Protein AF-0000000069703235 (afdb_homodimer)

Sequence (224 aa):
MISLPSGSHIWLVAGVTDMRKSFNGLGELVQHALDENPFSGHLFIFRGRKGDTVKILWADADGLCLFTKRLEEGQFIWPAVRMAKSPSPAHNSPCSSISWTGVSQKQLALTHMISLPSGSHIWLVAGVTDMRKSFNGLGELVQHALDENPFSGHLFIFRGRKGDTVKILWADADGLCLFTKRLEEGQFIWPAVRMAKSPSPAHNSPCSSISWTGVSQKQLALTH

Solvent-accessible surface area (backbone atoms only — not comparable to full-atom values): 12674 Å² total; per-residue (Å²): 61,82,68,64,63,72,52,33,42,50,34,40,51,52,71,66,40,72,75,86,50,48,72,68,54,47,37,48,45,33,36,71,75,64,69,40,61,56,74,68,32,32,36,39,36,38,33,26,77,82,28,30,35,38,37,38,40,29,24,58,99,58,26,42,35,38,40,36,42,35,45,74,67,72,39,62,71,66,73,88,65,47,61,47,69,52,68,60,76,37,68,78,76,68,60,60,64,71,72,78,60,32,65,77,70,75,75,74,74,73,76,122,54,82,68,70,63,76,53,35,41,48,35,38,51,52,71,68,41,74,77,84,49,46,72,69,54,48,37,48,44,34,36,70,74,65,69,40,60,54,72,68,32,33,36,39,34,38,34,26,76,84,26,30,34,38,38,39,40,29,25,56,98,58,27,43,36,38,39,35,41,36,44,73,66,69,39,61,73,65,72,89,65,48,60,47,68,52,76,57,78,41,69,80,77,67,63,59,65,72,71,76,60,32,65,75,71,73,74,74,74,74,78,123

InterPro domains:
  IPR008878 Transposase IS66, Orf2 [NF033819] (10-82)
  IPR008878 Transposase IS66, Orf2 [PF05717] (9-80)
  IPR008878 Transposase IS66, Orf2 [PTHR36455] (1-82)

Nearest PDB structures (foldseek):
  4xz1-assembly1_A  TM=5.904E-01  e=5.783E-01  Homo sapiens
  6okh-assembly1_B  TM=5.217E-01  e=5.783E-01  Leptospira borgpetersenii serovar Hardjo-bovis str. JB197
  4k45-assembly1_A  TM=5.348E-01  e=6.173E-01  Rattus norvegicus
  4fl3-assembly1_A  TM=4.944E-01  e=8.014E-01  Homo sapiens
  6z1p-assembly1_AJ  TM=1.758E-01  e=7.865E+00  Tetrahymena thermophila SB210

Secondary structure (DSSP, 8-state):
---PPTTPPEEEPPS---TT--HHHHHHHHHHHS---TTSS-EEEEE-TTSSEEEEEEE-SSEEEEEEEEESSS-----SSS-EEE-----SS-------------------/---PPTTPPEEEPPS---TT--HHHHHHHHHHHS---TTSS-EEEEE-TTSSEEEEEEE-SSEEEEEEEEESSS-----SSS--EE-----SS-------------------

Organism: Klebsiella variicola (NCBI:txid244366)

Radius of gyration: 19.0 Å; Cα contacts (8 Å, |Δi|>4): 431; chains: 2; bounding box: 69×54×37 Å

Structure (mmCIF, N/CA/C/O backbone):
data_AF-0000000069703235-model_v1
#
loop_
_entity.id
_entity.type
_entity.pdbx_description
1 polymer 'IS66 family insertion sequence element accessory protein TnpB'
#
loop_
_atom_site.group_PDB
_atom_site.id
_atom_site.type_symbol
_atom_site.label_atom_id
_atom_site.label_alt_id
_atom_site.label_comp_id
_atom_site.label_asym_id
_atom_site.label_entity_id
_atom_site.label_seq_id
_atom_site.pdbx_PDB_ins_code
_atom_site.Cartn_x
_atom_site.Cartn_y
_atom_site.Cartn_z
_atom_site.occupancy
_atom_site.B_iso_or_equiv
_atom_site.auth_seq_id
_atom_site.auth_comp_id
_atom_site.auth_asym_id
_atom_site.auth_atom_id
_atom_site.pdbx_PDB_model_num
ATOM 1 N N . MET A 1 1 ? 3.521 10.398 -9.008 1 33.97 1 MET A N 1
ATOM 2 C CA . MET A 1 1 ? 2.982 9.305 -9.812 1 33.97 1 MET A CA 1
ATOM 3 C C . MET A 1 1 ? 3.572 7.969 -9.367 1 33.97 1 MET A C 1
ATOM 5 O O . MET A 1 1 ? 4.785 7.848 -9.188 1 33.97 1 MET A O 1
ATOM 9 N N . ILE A 1 2 ? 2.746 7.238 -8.578 1 47.59 2 ILE A N 1
ATOM 10 C CA . ILE A 1 2 ? 3.252 5.902 -8.281 1 47.59 2 ILE A CA 1
ATOM 11 C C . ILE A 1 2 ? 3.529 5.16 -9.594 1 47.59 2 ILE A C 1
ATOM 13 O O . ILE A 1 2 ? 2.625 4.969 -10.406 1 47.59 2 ILE A O 1
ATOM 17 N N . SER A 1 3 ? 4.703 5.336 -10.086 1 47.16 3 SER A N 1
ATOM 18 C CA . SER A 1 3 ? 5.062 4.676 -11.336 1 47.16 3 SER A CA 1
ATOM 19 C C . SER A 1 3 ? 5.598 3.27 -11.086 1 47.16 3 SER A C 1
ATOM 21 O O . SER A 1 3 ? 6.492 3.076 -10.258 1 47.16 3 SER A O 1
ATOM 23 N N . LEU A 1 4 ? 4.797 2.318 -11.617 1 57.66 4 LEU A N 1
ATOM 24 C CA . LEU A 1 4 ? 5.352 0.969 -11.625 1 57.66 4 LEU A CA 1
ATOM 25 C C . LEU A 1 4 ? 6.555 0.884 -12.562 1 57.66 4 LEU A C 1
ATOM 27 O O . LEU A 1 4 ? 6.598 1.563 -13.586 1 57.66 4 LEU A O 1
ATOM 31 N N . PRO A 1 5 ? 7.691 0.349 -12.008 1 53.41 5 PRO A N 1
ATOM 32 C CA . PRO A 1 5 ? 8.906 0.295 -12.828 1 53.41 5 PRO A CA 1
ATOM 33 C C . PRO A 1 5 ? 8.648 -0.253 -14.234 1 53.41 5 PRO A C 1
ATOM 35 O O . PRO A 1 5 ? 7.855 -1.185 -14.398 1 53.41 5 PRO A O 1
ATOM 38 N N . SER A 1 6 ? 9.062 0.647 -15.211 1 53.47 6 SER A N 1
ATOM 39 C CA . SER A 1 6 ? 9.016 0.181 -16.594 1 53.47 6 SER A CA 1
ATOM 40 C C . SER A 1 6 ? 9.945 -1.006 -16.812 1 53.47 6 SER A C 1
ATOM 42 O O . SER A 1 6 ? 11.062 -1.031 -16.281 1 53.47 6 SER A O 1
ATOM 44 N N . GLY A 1 7 ? 9.414 -2.031 -17.516 1 57.41 7 GLY A N 1
ATOM 45 C CA . GLY A 1 7 ? 10.234 -3.168 -17.906 1 57.41 7 GLY A CA 1
ATOM 46 C C . GLY A 1 7 ? 10.344 -4.219 -16.812 1 57.41 7 GLY A C 1
ATOM 47 O O . GLY A 1 7 ? 11.25 -5.059 -16.844 1 57.41 7 GLY A O 1
ATOM 48 N N . SER A 1 8 ? 9.641 -4.059 -15.805 1 66.38 8 SER A N 1
ATOM 49 C CA . SER A 1 8 ? 9.711 -5.004 -14.695 1 66.38 8 SER A CA 1
ATOM 50 C C . SER A 1 8 ? 8.805 -6.207 -14.938 1 66.38 8 SER A C 1
ATOM 52 O O . SER A 1 8 ? 7.789 -6.102 -15.625 1 66.38 8 SER A O 1
ATOM 54 N N . HIS A 1 9 ? 9.359 -7.34 -14.508 1 76.94 9 HIS A N 1
ATOM 55 C CA . HIS A 1 9 ? 8.531 -8.539 -14.523 1 76.94 9 HIS A CA 1
ATOM 56 C C . HIS A 1 9 ? 7.496 -8.508 -13.398 1 76.94 9 HIS A C 1
ATOM 58 O O . HIS A 1 9 ? 7.73 -7.902 -12.352 1 76.94 9 HIS A O 1
ATOM 64 N N . ILE A 1 10 ? 6.355 -9.023 -13.812 1 79.69 10 ILE A N 1
ATOM 65 C CA . ILE A 1 10 ? 5.289 -9.156 -12.828 1 79.69 10 ILE A CA 1
ATOM 66 C C . ILE A 1 10 ? 5.172 -10.617 -12.391 1 79.69 10 ILE A C 1
ATOM 68 O O . ILE A 1 10 ? 5 -11.508 -13.227 1 79.69 10 ILE A O 1
ATOM 72 N N . TRP A 1 11 ? 5.387 -10.812 -11.07 1 81.31 11 TRP A N 1
ATOM 73 C CA . TRP A 1 11 ? 5.238 -12.141 -10.484 1 81.31 11 TRP A CA 1
ATOM 74 C C . TRP A 1 11 ? 3.947 -12.234 -9.672 1 81.31 11 TRP A C 1
ATOM 76 O O . TRP A 1 11 ? 3.652 -11.359 -8.859 1 81.31 11 TRP A O 1
ATOM 86 N N . LEU A 1 12 ? 3.172 -13.25 -10.07 1 81.69 12 LEU A N 1
ATOM 87 C CA . LEU A 1 12 ? 2.021 -13.586 -9.234 1 81.69 12 LEU A CA 1
ATOM 88 C C . LEU A 1 12 ? 2.365 -14.711 -8.258 1 81.69 12 LEU A C 1
ATOM 90 O O . LEU A 1 12 ? 2.809 -15.781 -8.672 1 81.69 12 LEU A O 1
ATOM 94 N N . VAL A 1 13 ? 2.299 -14.383 -7 1 82.25 13 VAL A N 1
ATOM 95 C CA . VAL A 1 13 ? 2.605 -15.398 -5.996 1 82.25 13 VAL A CA 1
ATOM 96 C C . VAL A 1 13 ? 1.438 -16.375 -5.879 1 82.25 13 VAL A C 1
ATOM 98 O O . VAL A 1 13 ? 0.313 -15.977 -5.57 1 82.25 13 VAL A O 1
ATOM 101 N N . ALA A 1 14 ? 1.763 -17.578 -6.176 1 76.56 14 ALA A N 1
ATOM 102 C CA . ALA A 1 14 ? 0.735 -18.625 -6.195 1 76.56 14 ALA A CA 1
ATOM 103 C C . ALA A 1 14 ? 0.197 -18.891 -4.793 1 76.56 14 ALA A C 1
ATOM 105 O O . ALA A 1 14 ? 0.932 -18.781 -3.809 1 76.56 14 ALA A O 1
ATOM 106 N N . GLY A 1 15 ? -1.087 -19.297 -4.734 1 80.31 15 GLY A N 1
ATOM 107 C CA . GLY A 1 15 ? -1.72 -19.641 -3.473 1 80.31 15 GLY A CA 1
ATOM 108 C C . GLY A 1 15 ? -2.26 -18.438 -2.727 1 80.31 15 GLY A C 1
ATOM 109 O O . GLY A 1 15 ? -2.564 -17.406 -3.336 1 80.31 15 GLY A O 1
ATOM 110 N N . VAL A 1 16 ? -2.477 -18.672 -1.392 1 87.88 16 VAL A N 1
ATOM 111 C CA . VAL A 1 16 ? -3.061 -17.625 -0.555 1 87.88 16 VAL A CA 1
ATOM 112 C C . VAL A 1 16 ? -2.002 -17.062 0.393 1 87.88 16 VAL A C 1
ATOM 114 O O . VAL A 1 16 ? -1.188 -17.812 0.935 1 87.88 16 VAL A O 1
ATOM 117 N N . THR A 1 17 ? -1.983 -15.844 0.494 1 93.62 17 THR A N 1
ATOM 118 C CA . THR A 1 17 ? -1.042 -15.172 1.383 1 93.62 17 THR A CA 1
ATOM 119 C C . THR A 1 17 ? -1.771 -14.539 2.568 1 93.62 17 THR A C 1
ATOM 121 O O . THR A 1 17 ? -2.879 -14.023 2.42 1 93.62 17 THR A O 1
ATOM 124 N N . ASP A 1 18 ? -1.182 -14.641 3.777 1 95.69 18 ASP A N 1
ATOM 125 C CA . ASP A 1 18 ? -1.643 -13.883 4.934 1 95.69 18 ASP A CA 1
ATOM 126 C C . ASP A 1 18 ? -1.477 -12.383 4.699 1 95.69 18 ASP A C 1
ATOM 128 O O . ASP A 1 18 ? -0.354 -11.875 4.668 1 95.69 18 ASP A O 1
ATOM 132 N N . MET A 1 19 ? -2.504 -11.641 4.621 1 96.19 19 MET A N 1
ATOM 133 C CA . MET A 1 19 ? -2.496 -10.242 4.199 1 96.19 19 MET A CA 1
ATOM 134 C C . MET A 1 19 ? -2.047 -9.328 5.336 1 96.19 19 MET A C 1
ATOM 136 O O . MET A 1 19 ? -1.869 -8.125 5.137 1 96.19 19 MET A O 1
ATOM 140 N N . ARG A 1 20 ? -1.791 -9.891 6.5 1 93.94 20 ARG A N 1
ATOM 141 C CA . ARG A 1 20 ? -1.206 -9.125 7.59 1 93.94 20 ARG A CA 1
ATOM 142 C C . ARG A 1 20 ? 0.287 -8.906 7.371 1 93.94 20 ARG A C 1
ATOM 144 O O . ARG A 1 20 ? 0.888 -8.016 7.98 1 93.94 20 ARG A O 1
ATOM 151 N N . LYS A 1 21 ? 0.853 -9.719 6.5 1 96.06 21 LYS A N 1
ATOM 152 C CA . LYS A 1 21 ? 2.266 -9.555 6.164 1 96.06 21 LYS A CA 1
ATOM 153 C C . LYS A 1 21 ? 2.504 -8.25 5.402 1 96.06 21 LYS A C 1
ATOM 155 O O . LYS A 1 21 ? 1.691 -7.859 4.562 1 96.06 21 LYS A O 1
ATOM 160 N N . SER A 1 22 ? 3.58 -7.652 5.785 1 96.19 22 SER A N 1
ATOM 161 C CA . SER A 1 22 ? 3.99 -6.426 5.105 1 96.19 22 SER A CA 1
ATOM 162 C C . SER A 1 22 ? 5.371 -6.578 4.477 1 96.19 22 SER A C 1
ATOM 164 O O . SER A 1 22 ? 5.688 -7.625 3.906 1 96.19 22 SER A O 1
ATOM 166 N N . PHE A 1 23 ? 6.156 -5.52 4.516 1 96.31 23 PHE A N 1
ATOM 167 C CA . PHE A 1 23 ? 7.418 -5.488 3.779 1 96.31 23 PHE A CA 1
ATOM 168 C C . PHE A 1 23 ? 8.289 -6.684 4.148 1 96.31 23 PHE A C 1
ATOM 170 O O . PHE A 1 23 ? 8.742 -7.422 3.271 1 96.31 23 PHE A O 1
ATOM 177 N N . ASN A 1 24 ? 8.516 -6.891 5.438 1 94.75 24 ASN A N 1
ATOM 178 C CA . ASN A 1 24 ? 9.414 -7.961 5.859 1 94.75 24 ASN A CA 1
ATOM 179 C C . ASN A 1 24 ? 8.812 -9.336 5.582 1 94.75 24 ASN A C 1
ATOM 181 O O . ASN A 1 24 ? 9.477 -10.203 5.012 1 94.75 24 ASN A O 1
ATOM 185 N N . GLY A 1 25 ? 7.621 -9.5 5.953 1 95.94 25 GLY A N 1
ATOM 186 C CA . GLY A 1 25 ? 6.969 -10.781 5.727 1 95.94 25 GLY A CA 1
ATOM 187 C C . GLY A 1 25 ? 6.844 -11.141 4.258 1 95.94 25 GLY A C 1
ATOM 188 O O . GLY A 1 25 ? 7.141 -12.266 3.859 1 95.94 25 GLY A O 1
ATOM 189 N N . LEU A 1 26 ? 6.414 -10.188 3.445 1 96.25 26 LEU A N 1
ATOM 190 C CA . LEU A 1 26 ? 6.25 -10.43 2.016 1 96.25 26 LEU A CA 1
ATOM 191 C C . LEU A 1 26 ? 7.605 -10.586 1.331 1 96.25 26 LEU A C 1
ATOM 193 O O . LEU A 1 26 ? 7.75 -11.398 0.412 1 96.25 26 LEU A O 1
ATOM 197 N N . GLY A 1 27 ? 8.578 -9.789 1.786 1 95.25 27 GLY A N 1
ATOM 198 C CA . GLY A 1 27 ? 9.93 -9.953 1.287 1 95.25 27 GLY A CA 1
ATOM 199 C C . GLY A 1 27 ? 10.477 -11.359 1.479 1 95.25 27 GLY A C 1
ATOM 200 O O . GLY A 1 27 ? 11.117 -11.906 0.583 1 95.25 27 GLY A O 1
ATOM 201 N N . GLU A 1 28 ? 10.234 -11.852 2.658 1 94.69 28 GLU A N 1
ATOM 202 C CA . GLU A 1 28 ? 10.664 -13.211 2.943 1 94.69 28 GLU A CA 1
ATOM 203 C C . GLU A 1 28 ? 9.984 -14.211 2.02 1 94.69 28 GLU A C 1
ATOM 205 O O . GLU A 1 28 ? 10.609 -15.164 1.553 1 94.69 28 GLU A O 1
ATOM 210 N N . LEU A 1 29 ? 8.727 -13.992 1.751 1 92.31 29 LEU A N 1
ATOM 211 C CA . LEU A 1 29 ? 8 -14.867 0.837 1 92.31 29 LEU A CA 1
ATOM 212 C C . LEU A 1 29 ? 8.609 -14.82 -0.561 1 92.31 29 LEU A C 1
ATOM 214 O O . LEU A 1 29 ? 8.766 -15.859 -1.207 1 92.31 29 LEU A O 1
ATOM 218 N N . VAL A 1 30 ? 8.938 -13.656 -1.059 1 91 30 VAL A N 1
ATOM 219 C CA . VAL A 1 30 ? 9.555 -13.469 -2.367 1 91 30 VAL A CA 1
ATOM 220 C C . VAL A 1 30 ? 10.891 -14.203 -2.418 1 91 30 VAL A C 1
ATOM 222 O O . VAL A 1 30 ? 11.195 -14.891 -3.4 1 91 30 VAL A O 1
ATOM 225 N N . GLN A 1 31 ? 11.609 -14.117 -1.333 1 91.25 31 GLN A N 1
ATOM 226 C CA . GLN A 1 31 ? 12.938 -14.719 -1.283 1 91.25 31 GLN A CA 1
ATOM 227 C C . GLN A 1 31 ? 12.844 -16.234 -1.179 1 91.25 31 GLN A C 1
ATOM 229 O O . GLN A 1 31 ? 13.555 -16.953 -1.89 1 91.25 31 GLN A O 1
ATOM 234 N N . HIS A 1 32 ? 12.008 -16.75 -0.357 1 86.69 32 HIS A N 1
ATOM 235 C CA . HIS A 1 32 ? 12.023 -18.172 -0.049 1 86.69 32 HIS A CA 1
ATOM 236 C C . HIS A 1 32 ? 11.078 -18.938 -0.967 1 86.69 32 HIS A C 1
ATOM 238 O O . HIS A 1 32 ? 11.406 -20.047 -1.417 1 86.69 32 HIS A O 1
ATOM 244 N N . ALA A 1 33 ? 9.984 -18.375 -1.285 1 78.12 33 ALA A N 1
ATOM 245 C CA . ALA A 1 33 ? 8.992 -19.094 -2.08 1 78.12 33 ALA A CA 1
ATOM 246 C C . ALA A 1 33 ? 9.242 -18.891 -3.574 1 78.12 33 ALA A C 1
ATOM 248 O O . ALA A 1 33 ? 9.055 -19.828 -4.367 1 78.12 33 ALA A O 1
ATOM 249 N N . LEU A 1 34 ? 9.742 -17.734 -3.984 1 78.19 34 LEU A N 1
ATOM 250 C CA . LEU A 1 34 ? 9.922 -17.438 -5.402 1 78.19 34 LEU A CA 1
ATOM 251 C C . LEU A 1 34 ? 11.406 -17.453 -5.773 1 78.19 34 LEU A C 1
ATOM 253 O O . LEU A 1 34 ? 11.75 -17.438 -6.957 1 78.19 34 LEU A O 1
ATOM 257 N N . ASP A 1 35 ? 12.273 -17.547 -4.742 1 84.19 35 ASP A N 1
ATOM 258 C CA . ASP A 1 35 ? 13.719 -17.5 -4.945 1 84.19 35 ASP A CA 1
ATOM 259 C C . ASP A 1 35 ? 14.109 -16.266 -5.758 1 84.19 35 ASP A C 1
ATOM 261 O O . ASP A 1 35 ? 14.875 -16.359 -6.719 1 84.19 35 ASP A O 1
ATOM 265 N N . GLU A 1 36 ? 13.391 -15.227 -5.473 1 83.94 36 GLU A N 1
ATOM 266 C CA . GLU A 1 36 ? 13.656 -13.945 -6.125 1 83.94 36 GLU A CA 1
ATOM 267 C C . GLU A 1 36 ? 14.109 -12.898 -5.117 1 83.94 36 GLU A C 1
ATOM 269 O O . GLU A 1 36 ? 13.984 -13.094 -3.908 1 83.94 36 GLU A O 1
ATOM 274 N N . ASN A 1 37 ? 14.734 -11.844 -5.656 1 88.38 37 ASN A N 1
ATOM 275 C CA . ASN A 1 37 ? 15.156 -10.695 -4.859 1 88.38 37 ASN A CA 1
ATOM 276 C C . ASN A 1 37 ? 14.07 -9.625 -4.797 1 88.38 37 ASN A C 1
ATOM 278 O O . ASN A 1 37 ? 13.711 -9.039 -5.816 1 88.38 37 ASN A O 1
ATOM 282 N N . PRO A 1 38 ? 13.57 -9.391 -3.59 1 89.88 38 PRO A N 1
ATOM 283 C CA . PRO A 1 38 ? 12.516 -8.383 -3.471 1 89.88 38 PRO A CA 1
ATOM 284 C C . PRO A 1 38 ? 12.953 -7.012 -3.988 1 89.88 38 PRO A C 1
ATOM 286 O O . PRO A 1 38 ? 12.117 -6.145 -4.238 1 89.88 38 PRO A O 1
ATOM 289 N N . PHE A 1 39 ? 14.258 -6.816 -4.109 1 89.38 39 PHE A N 1
ATOM 290 C CA . PHE A 1 39 ? 14.781 -5.523 -4.543 1 89.38 39 PHE A CA 1
ATOM 291 C C . PHE A 1 39 ? 15.133 -5.555 -6.027 1 89.38 39 PHE A C 1
ATOM 293 O O . PHE A 1 39 ? 15.867 -4.691 -6.512 1 89.38 39 PHE A O 1
ATOM 300 N N . SER A 1 40 ? 14.664 -6.523 -6.738 1 85.56 40 SER A N 1
ATOM 301 C CA . SER A 1 40 ? 15.016 -6.758 -8.133 1 85.56 40 SER A CA 1
ATOM 302 C C . SER A 1 40 ? 14.359 -5.738 -9.055 1 85.56 40 SER A C 1
ATOM 304 O O . SER A 1 40 ? 14.742 -5.602 -10.219 1 85.56 40 SER A O 1
ATOM 306 N N . GLY A 1 41 ? 13.359 -5.023 -8.547 1 85.12 41 GLY A N 1
ATOM 307 C CA . GLY A 1 41 ? 12.586 -4.113 -9.375 1 85.12 41 GLY A CA 1
ATOM 308 C C . GLY A 1 41 ? 11.352 -4.758 -9.977 1 85.12 41 GLY A C 1
ATOM 309 O O . GLY A 1 41 ? 10.523 -4.078 -10.578 1 85.12 41 GLY A O 1
ATOM 310 N N . HIS A 1 42 ? 11.297 -6.102 -9.805 1 85.44 42 HIS A N 1
ATOM 311 C CA . HIS A 1 42 ? 10.094 -6.797 -10.258 1 85.44 42 HIS A CA 1
ATOM 312 C C . HIS A 1 42 ? 8.922 -6.531 -9.32 1 85.44 42 HIS A C 1
ATOM 314 O O . HIS A 1 42 ? 9.109 -6.047 -8.203 1 85.44 42 HIS A O 1
ATOM 320 N N . LEU A 1 43 ? 7.758 -6.762 -9.945 1 87.44 43 LEU A N 1
ATOM 321 C CA . LEU A 1 43 ? 6.543 -6.641 -9.148 1 87.44 43 LEU A CA 1
ATOM 322 C C . LEU A 1 43 ? 6.07 -8.008 -8.664 1 87.44 43 LEU A C 1
ATOM 324 O O . LEU A 1 43 ? 6.066 -8.977 -9.43 1 87.44 43 LEU A O 1
ATOM 328 N N . PHE A 1 44 ? 5.715 -8.086 -7.391 1 89.56 44 PHE A N 1
ATOM 329 C CA . PHE A 1 44 ? 5.188 -9.312 -6.809 1 89.56 44 PHE A CA 1
ATOM 330 C C . PHE A 1 44 ? 3.766 -9.109 -6.301 1 89.56 44 PHE A C 1
ATOM 332 O O . PHE A 1 44 ? 3.525 -8.273 -5.43 1 89.56 44 PHE A O 1
ATOM 339 N N . ILE A 1 45 ? 2.889 -9.852 -6.836 1 90 45 ILE A N 1
ATOM 340 C CA . ILE A 1 45 ? 1.479 -9.688 -6.504 1 90 45 ILE A CA 1
ATOM 341 C C . ILE A 1 45 ? 1.018 -10.844 -5.621 1 90 45 ILE A C 1
ATOM 343 O O . ILE A 1 45 ? 1.271 -12.008 -5.934 1 90 45 ILE A O 1
ATOM 347 N N . PHE A 1 46 ? 0.39 -10.484 -4.527 1 91.44 46 PHE A N 1
ATOM 348 C CA . PHE A 1 46 ? -0.144 -11.445 -3.568 1 91.44 46 PHE A CA 1
ATOM 349 C C . PHE A 1 46 ? -1.658 -11.312 -3.457 1 91.44 46 PHE A C 1
ATOM 351 O O . PHE A 1 46 ? -2.191 -10.203 -3.451 1 91.44 46 PHE A O 1
ATOM 358 N N . ARG A 1 47 ? -2.299 -12.398 -3.354 1 90.56 47 ARG A N 1
ATOM 359 C CA . ARG A 1 47 ? -3.74 -12.391 -3.129 1 90.56 47 ARG A CA 1
ATOM 360 C C . ARG A 1 47 ? -4.094 -13.078 -1.812 1 90.56 47 ARG A C 1
ATOM 362 O O . ARG A 1 47 ? -3.512 -14.109 -1.47 1 90.56 47 ARG A O 1
ATOM 369 N N . GLY A 1 48 ? -4.977 -12.477 -1.079 1 94.12 48 GLY A N 1
ATOM 370 C CA . GLY A 1 48 ? -5.43 -13.07 0.171 1 94.12 48 GLY A CA 1
ATOM 371 C C . GLY A 1 48 ? -6.43 -14.195 -0.027 1 94.12 48 GLY A C 1
ATOM 372 O O . GLY A 1 48 ? -6.918 -14.406 -1.139 1 94.12 48 GLY A O 1
ATOM 373 N N . ARG A 1 49 ? -6.754 -14.766 1.033 1 92.69 49 ARG A N 1
ATOM 374 C CA . ARG A 1 49 ? -7.59 -15.961 1.025 1 92.69 49 ARG A CA 1
ATOM 375 C C . ARG A 1 49 ? -9 -15.633 0.541 1 92.69 49 ARG A C 1
ATOM 377 O O . ARG A 1 49 ? -9.562 -16.359 -0.286 1 92.69 49 ARG A O 1
ATOM 384 N N . LYS A 1 50 ? -9.539 -14.586 1.021 1 93.38 50 LYS A N 1
ATOM 385 C CA . LYS A 1 50 ? -10.914 -14.227 0.697 1 93.38 50 LYS A CA 1
ATOM 386 C C . LYS A 1 50 ? -11.031 -13.727 -0.74 1 93.38 50 LYS A C 1
ATOM 388 O O . LYS A 1 50 ? -12.125 -13.68 -1.301 1 93.38 50 LYS A O 1
ATOM 393 N N . GLY A 1 51 ? -9.953 -13.391 -1.305 1 91.44 51 GLY A N 1
ATOM 394 C CA . GLY A 1 51 ? -9.914 -12.969 -2.695 1 91.44 51 GLY A CA 1
ATOM 395 C C . GLY A 1 51 ? -10.312 -11.516 -2.887 1 91.44 51 GLY A C 1
ATOM 396 O O . GLY A 1 51 ? -10.336 -11.016 -4.016 1 91.44 51 GLY A O 1
ATOM 397 N N . ASP A 1 52 ? -10.57 -10.828 -1.772 1 94 52 ASP A N 1
ATOM 398 C CA . ASP A 1 52 ? -11.031 -9.445 -1.892 1 94 52 ASP A CA 1
ATOM 399 C C . ASP A 1 52 ? -9.883 -8.461 -1.647 1 94 52 ASP A C 1
ATOM 401 O O . ASP A 1 52 ? -10.086 -7.246 -1.688 1 94 52 ASP A O 1
ATOM 405 N N . THR A 1 53 ? -8.719 -8.977 -1.33 1 95.5 53 THR A N 1
ATOM 406 C CA . THR A 1 53 ? -7.562 -8.125 -1.06 1 95.5 53 THR A CA 1
ATOM 407 C C . THR A 1 53 ? -6.332 -8.625 -1.812 1 95.5 53 THR A C 1
ATOM 409 O O . THR A 1 53 ? -6.066 -9.828 -1.847 1 95.5 53 THR A O 1
ATOM 412 N N . VAL A 1 54 ? -5.629 -7.719 -2.463 1 93.81 54 VAL A N 1
ATOM 413 C CA . VAL A 1 54 ? -4.352 -8.031 -3.088 1 93.81 54 VAL A CA 1
ATOM 414 C C . VAL A 1 54 ? -3.281 -7.062 -2.592 1 93.81 54 VAL A C 1
ATOM 416 O O . VAL A 1 54 ? -3.594 -5.934 -2.197 1 93.81 54 VAL A O 1
ATOM 419 N N . LYS A 1 55 ? -2.049 -7.508 -2.594 1 95.81 55 LYS A N 1
ATOM 420 C CA . LYS A 1 55 ? -0.881 -6.672 -2.34 1 95.81 55 LYS A CA 1
ATOM 421 C C . LYS A 1 55 ? 0.113 -6.746 -3.494 1 95.81 55 LYS A C 1
ATOM 423 O O . LYS A 1 55 ? 0.299 -7.809 -4.094 1 95.81 55 LYS A O 1
ATOM 428 N N . ILE A 1 56 ? 0.696 -5.656 -3.818 1 93.06 56 ILE A N 1
ATOM 429 C CA . ILE A 1 56 ? 1.78 -5.602 -4.793 1 93.06 56 ILE A CA 1
ATOM 430 C C . ILE A 1 56 ? 3.031 -5.016 -4.145 1 93.06 56 ILE A C 1
ATOM 432 O O . ILE A 1 56 ? 3.006 -3.889 -3.643 1 93.06 56 ILE A O 1
ATOM 436 N N . LEU A 1 57 ? 4.062 -5.77 -4.156 1 93.88 57 LEU A N 1
ATOM 437 C CA . LEU A 1 57 ? 5.348 -5.371 -3.598 1 93.88 57 LEU A CA 1
ATOM 438 C C . LEU A 1 57 ? 6.375 -5.145 -4.703 1 93.88 57 LEU A C 1
ATOM 440 O O . LEU A 1 57 ? 6.477 -5.941 -5.637 1 93.88 57 LEU A O 1
ATOM 444 N N . TRP A 1 58 ? 7.109 -3.982 -4.664 1 91.94 58 TRP A N 1
ATOM 445 C CA . TRP A 1 58 ? 8.227 -3.77 -5.582 1 91.94 58 TRP A CA 1
ATOM 446 C C . TRP A 1 58 ? 9.227 -2.777 -5.004 1 91.94 58 TRP A C 1
ATOM 448 O O . TRP A 1 58 ? 8.914 -2.043 -4.062 1 91.94 58 TRP A O 1
ATOM 458 N N . ALA A 1 59 ? 10.383 -2.846 -5.504 1 92 59 ALA A N 1
ATOM 459 C CA . ALA A 1 59 ? 11.422 -1.876 -5.164 1 92 59 ALA A CA 1
ATOM 460 C C . ALA A 1 59 ? 11.586 -0.837 -6.27 1 92 59 ALA A C 1
ATOM 462 O O . ALA A 1 59 ? 11.547 -1.173 -7.457 1 92 59 ALA A O 1
ATOM 463 N N . ASP A 1 60 ? 11.688 0.406 -5.855 1 87.94 60 ASP A N 1
ATOM 464 C CA . ASP A 1 60 ? 12.078 1.429 -6.82 1 87.94 60 ASP A CA 1
ATOM 465 C C . ASP A 1 60 ? 13.414 2.061 -6.438 1 87.94 60 ASP A C 1
ATOM 467 O O . ASP A 1 60 ? 14.172 1.49 -5.648 1 87.94 60 ASP A O 1
ATOM 471 N N . ALA A 1 61 ? 13.789 3.137 -7.074 1 86.5 61 ALA A N 1
ATOM 472 C CA . ALA A 1 61 ? 15.125 3.717 -6.91 1 86.5 61 ALA A CA 1
ATOM 473 C C . ALA A 1 61 ? 15.344 4.172 -5.469 1 86.5 61 ALA A C 1
ATOM 475 O O . ALA A 1 61 ? 16.484 4.184 -4.984 1 86.5 61 ALA A O 1
ATOM 476 N N . ASP A 1 62 ? 14.242 4.434 -4.68 1 89.25 62 ASP A N 1
ATOM 477 C CA . ASP A 1 62 ? 14.398 5.051 -3.367 1 89.25 62 ASP A CA 1
ATOM 478 C C . ASP A 1 62 ? 14.125 4.047 -2.25 1 89.25 62 ASP A C 1
ATOM 480 O O . ASP A 1 62 ? 14.422 4.316 -1.082 1 89.25 62 ASP A O 1
ATOM 484 N N . GLY A 1 63 ? 13.5 2.971 -2.604 1 93 63 GLY A N 1
ATOM 485 C CA . GLY A 1 63 ? 13.164 2.018 -1.556 1 93 63 GLY A CA 1
ATOM 486 C C . GLY A 1 63 ? 12.078 1.043 -1.958 1 93 63 GLY A C 1
ATOM 487 O O . GLY A 1 63 ? 11.945 0.701 -3.135 1 93 63 GLY A O 1
ATOM 488 N N . LEU A 1 64 ? 11.383 0.542 -0.877 1 95.25 64 LEU A N 1
ATOM 489 C CA . LEU A 1 64 ? 10.359 -0.465 -1.115 1 95.25 64 LEU A CA 1
ATOM 490 C C . LEU A 1 64 ? 8.969 0.17 -1.151 1 95.25 64 LEU A C 1
ATOM 492 O O . LEU A 1 64 ? 8.688 1.095 -0.387 1 95.25 64 LEU A O 1
ATOM 496 N N . CYS A 1 65 ? 8.133 -0.365 -2.027 1 94.25 65 CYS A N 1
ATOM 497 C CA . CYS A 1 65 ? 6.754 0.07 -2.18 1 94.25 65 CYS A CA 1
ATOM 498 C C . CYS A 1 65 ? 5.789 -1.089 -1.962 1 94.25 65 CYS A C 1
ATOM 500 O O . CYS A 1 65 ? 6.051 -2.211 -2.4 1 94.25 65 CYS A O 1
ATOM 502 N N . LEU A 1 66 ? 4.73 -0.787 -1.301 1 96 66 LEU A N 1
ATOM 503 C CA . LEU A 1 66 ? 3.658 -1.754 -1.088 1 96 66 LEU A CA 1
ATOM 504 C C . LEU A 1 66 ? 2.297 -1.13 -1.376 1 96 66 LEU A C 1
ATOM 506 O O . LEU A 1 66 ? 1.929 -0.124 -0.764 1 96 66 LEU A O 1
ATOM 510 N N . PHE A 1 67 ? 1.668 -1.661 -2.311 1 94.25 67 PHE A N 1
ATOM 511 C CA . PHE A 1 67 ? 0.307 -1.249 -2.635 1 94.25 67 PHE A CA 1
ATOM 512 C C . PHE A 1 67 ? -0.695 -2.324 -2.232 1 94.25 67 PHE A C 1
ATOM 514 O O . PHE A 1 67 ? -0.505 -3.504 -2.537 1 94.25 67 PHE A O 1
ATOM 521 N N . THR A 1 68 ? -1.669 -1.951 -1.481 1 96.31 68 THR A N 1
ATOM 522 C CA . THR A 1 68 ? -2.738 -2.855 -1.077 1 96.31 68 THR A CA 1
ATOM 523 C C . THR A 1 68 ? -4.09 -2.352 -1.574 1 96.31 68 THR A C 1
ATOM 525 O O . THR A 1 68 ? -4.434 -1.183 -1.382 1 96.31 68 THR A O 1
ATOM 528 N N . LYS A 1 69 ? -4.805 -3.229 -2.236 1 95.12 69 LYS A N 1
ATOM 529 C CA . LYS A 1 69 ? -6.172 -2.924 -2.654 1 95.12 69 LYS A CA 1
ATOM 530 C C . LYS A 1 69 ? -7.168 -3.889 -2.018 1 95.12 69 LYS A C 1
ATOM 532 O O . LYS A 1 69 ? -6.977 -5.105 -2.061 1 95.12 69 LYS A O 1
ATOM 537 N N . ARG A 1 70 ? -8.156 -3.258 -1.445 1 95.88 70 ARG A N 1
ATOM 538 C CA . ARG A 1 70 ? -9.258 -4.027 -0.871 1 95.88 70 ARG A CA 1
ATOM 539 C C . ARG A 1 70 ? -10.578 -3.68 -1.541 1 95.88 70 ARG A C 1
ATOM 541 O O . ARG A 1 70 ? -11.031 -2.533 -1.475 1 95.88 70 ARG A O 1
ATOM 548 N N . LEU A 1 71 ? -11.219 -4.664 -2.102 1 93.19 71 LEU A N 1
ATOM 549 C CA . LEU A 1 71 ? -12.477 -4.461 -2.809 1 93.19 71 LEU A CA 1
ATOM 550 C C . LEU A 1 71 ? -13.633 -4.305 -1.825 1 93.19 71 LEU A C 1
ATOM 552 O O . LEU A 1 71 ? -13.672 -4.988 -0.798 1 93.19 71 LEU A O 1
ATOM 556 N N . GLU A 1 72 ? -14.531 -3.396 -2.164 1 91.75 72 GLU A N 1
ATOM 557 C CA . GLU A 1 72 ? -15.766 -3.271 -1.39 1 91.75 72 GLU A CA 1
ATOM 558 C C . GLU A 1 72 ? -16.688 -4.461 -1.63 1 91.75 72 GLU A C 1
ATOM 560 O O . GLU A 1 72 ? -17.391 -4.898 -0.719 1 91.75 72 GLU A O 1
ATOM 565 N N . GLU A 1 73 ? -16.672 -4.891 -2.848 1 92.12 73 GLU A N 1
ATOM 566 C CA . GLU A 1 73 ? -17.469 -6.047 -3.23 1 92.12 73 GLU A CA 1
ATOM 567 C C . GLU A 1 73 ? -16.734 -6.918 -4.246 1 92.12 73 GLU A C 1
ATOM 569 O O . GLU A 1 73 ? -15.953 -6.414 -5.055 1 92.12 73 GLU A O 1
ATOM 574 N N . GLY A 1 74 ? -17.016 -8.219 -4.176 1 91.31 74 GLY A N 1
ATOM 575 C CA . GLY A 1 74 ? -16.469 -9.156 -5.145 1 91.31 74 GLY A CA 1
ATOM 576 C C . GLY A 1 74 ? -15.086 -9.648 -4.773 1 91.31 74 GLY A C 1
ATOM 577 O O . GLY A 1 74 ? -14.68 -9.562 -3.615 1 91.31 74 GLY A O 1
ATOM 578 N N . GLN A 1 75 ? -14.477 -10.328 -5.758 1 90.38 75 GLN A N 1
ATOM 579 C CA . GLN A 1 75 ? -13.156 -10.922 -5.602 1 90.38 75 GLN A CA 1
ATOM 580 C C . GLN A 1 75 ? -12.273 -10.641 -6.816 1 90.38 75 GLN A C 1
ATOM 582 O O . GLN A 1 75 ? -12.781 -10.438 -7.922 1 90.38 75 GLN A O 1
ATOM 587 N N . PHE A 1 76 ? -11.039 -10.617 -6.531 1 87 76 PHE A N 1
ATOM 588 C CA . PHE A 1 76 ? -10.109 -10.539 -7.656 1 87 76 PHE A CA 1
ATOM 589 C C . PHE A 1 76 ? -10.094 -11.852 -8.438 1 87 76 PHE A C 1
ATOM 591 O O . PHE A 1 76 ? -10.141 -12.93 -7.852 1 87 76 PHE A O 1
ATOM 598 N N . ILE A 1 77 ? -10.086 -11.766 -9.758 1 76.44 77 ILE A N 1
ATOM 599 C CA . ILE A 1 77 ? -9.953 -12.961 -10.586 1 76.44 77 ILE A CA 1
ATOM 600 C C . ILE A 1 77 ? -8.5 -13.43 -10.578 1 76.44 77 ILE A C 1
ATOM 602 O O . ILE A 1 77 ? -7.59 -12.656 -10.875 1 76.44 77 ILE A O 1
ATOM 606 N N . TRP A 1 78 ? -8.234 -14.445 -10.031 1 70.19 78 TRP A N 1
ATOM 607 C CA . TRP A 1 78 ? -6.883 -14.961 -9.859 1 70.19 78 TRP A CA 1
ATOM 608 C C . TRP A 1 78 ? -6.66 -16.219 -10.703 1 70.19 78 TRP A C 1
ATOM 610 O O . TRP A 1 78 ? -7.508 -17.109 -10.727 1 70.19 78 TRP A O 1
ATOM 620 N N . PRO A 1 79 ? -5.668 -16.062 -11.688 1 61.53 79 PRO A N 1
ATOM 621 C CA . PRO A 1 79 ? -5.418 -17.234 -12.531 1 61.53 79 PRO A CA 1
ATOM 622 C C . PRO A 1 79 ? -5.242 -18.516 -11.727 1 61.53 79 PRO A C 1
ATOM 624 O O . PRO A 1 79 ? -4.797 -18.469 -10.578 1 61.53 79 PRO A O 1
ATOM 627 N N . ALA A 1 80 ? -6.059 -19.516 -12.164 1 53.53 80 ALA A N 1
ATOM 628 C CA . ALA A 1 80 ? -5.914 -20.828 -11.539 1 53.53 80 ALA A CA 1
ATOM 629 C C . ALA A 1 80 ? -4.445 -21.203 -11.398 1 53.53 80 ALA A C 1
ATOM 631 O O . ALA A 1 80 ? -4.086 -22 -10.523 1 53.53 80 ALA A O 1
ATOM 632 N N . VAL A 1 81 ? -3.65 -20.844 -12.398 1 48.69 81 VAL A N 1
ATOM 633 C CA . VAL A 1 81 ? -2.297 -21.375 -12.391 1 48.69 81 VAL A CA 1
ATOM 634 C C . VAL A 1 81 ? -1.417 -20.562 -11.453 1 48.69 81 VAL A C 1
ATOM 636 O O . VAL A 1 81 ? -1.621 -19.359 -11.297 1 48.69 81 VAL A O 1
ATOM 639 N N . ARG A 1 82 ? -0.755 -21.25 -10.617 1 46.91 82 ARG A N 1
ATOM 640 C CA . ARG A 1 82 ? 0.191 -20.781 -9.609 1 46.91 82 ARG A CA 1
ATOM 641 C C . ARG A 1 82 ? 1.006 -19.609 -10.141 1 46.91 82 ARG A C 1
ATOM 643 O O . ARG A 1 82 ? 0.867 -19.219 -11.305 1 46.91 82 ARG A O 1
ATOM 650 N N . MET A 1 83 ? 2.297 -19.578 -9.797 1 48.03 83 MET A N 1
ATOM 651 C CA . MET A 1 83 ? 3.346 -18.578 -10.023 1 48.03 83 MET A CA 1
ATOM 652 C C . MET A 1 83 ? 3.541 -18.328 -11.516 1 48.03 83 MET A C 1
ATOM 654 O O . MET A 1 83 ? 3.807 -19.25 -12.281 1 48.03 83 MET A O 1
ATOM 658 N N . ALA A 1 84 ? 2.486 -17.734 -12.219 1 45.69 84 ALA A N 1
ATOM 659 C CA . ALA A 1 84 ? 2.891 -17.547 -13.617 1 45.69 84 ALA A CA 1
ATOM 660 C C . ALA A 1 84 ? 3.912 -16.438 -13.75 1 45.69 84 ALA A C 1
ATOM 662 O O . ALA A 1 84 ? 3.793 -15.391 -13.094 1 45.69 84 ALA A O 1
ATOM 663 N N . LYS A 1 85 ? 5.176 -16.75 -13.883 1 48.62 85 LYS A N 1
ATOM 664 C CA . LYS A 1 85 ? 6.215 -15.836 -14.336 1 48.62 85 LYS A CA 1
ATOM 665 C C . LYS A 1 85 ? 5.84 -15.211 -15.68 1 48.62 85 LYS A C 1
ATOM 667 O O . LYS A 1 85 ? 5.699 -15.914 -16.688 1 48.62 85 LYS A O 1
ATOM 672 N N . SER A 1 86 ? 4.758 -14.555 -15.953 1 42.59 86 SER A N 1
ATOM 673 C CA . SER A 1 86 ? 4.719 -14.141 -17.359 1 42.59 86 SER A CA 1
ATOM 674 C C . SER A 1 86 ? 5.824 -13.141 -17.672 1 42.59 86 SER A C 1
ATOM 676 O O . SER A 1 86 ? 5.926 -12.102 -17.016 1 42.59 86 SER A O 1
ATOM 678 N N . PRO A 1 87 ? 7.055 -13.656 -18.141 1 42 87 PRO A N 1
ATOM 679 C CA . PRO A 1 87 ? 8.094 -12.734 -18.609 1 42 87 PRO A CA 1
ATOM 680 C C . PRO A 1 87 ? 7.555 -11.688 -19.578 1 42 87 PRO A C 1
ATOM 682 O O . PRO A 1 87 ? 8.336 -10.984 -20.234 1 42 87 PRO A O 1
ATOM 685 N N . SER A 1 88 ? 6.344 -11.211 -19.766 1 37.59 88 SER A N 1
ATOM 686 C CA . SER A 1 88 ? 6.25 -10.359 -20.938 1 37.59 88 SER A CA 1
ATOM 687 C C . SER A 1 88 ? 7.254 -9.211 -20.875 1 37.59 88 SER A C 1
ATOM 689 O O . SER A 1 88 ? 7.488 -8.641 -19.812 1 37.59 88 SER A O 1
ATOM 691 N N . PRO A 1 89 ? 8.227 -9.227 -21.875 1 35.94 89 PRO A N 1
ATOM 692 C CA . PRO A 1 89 ? 9.109 -8.062 -21.969 1 35.94 89 PRO A CA 1
ATOM 693 C C . PRO A 1 89 ? 8.375 -6.746 -21.703 1 35.94 89 PRO A C 1
ATOM 695 O O . PRO A 1 89 ? 7.324 -6.488 -22.297 1 35.94 89 PRO A O 1
ATOM 698 N N . ALA A 1 90 ? 8.234 -6.367 -20.547 1 36.44 90 ALA A N 1
ATOM 699 C CA . ALA A 1 9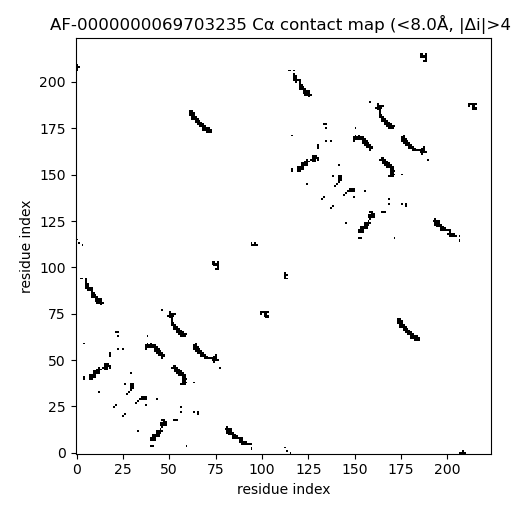0 ? 7.629 -5.059 -20.312 1 36.44 90 ALA A CA 1
ATOM 700 C C . ALA A 1 90 ? 8.219 -4.012 -21.25 1 36.44 90 ALA A C 1
ATOM 702 O O . ALA A 1 90 ? 9.383 -3.635 -21.125 1 36.44 90 ALA A O 1
ATOM 703 N N . HIS A 1 91 ? 8.016 -4.191 -22.609 1 30.08 91 HIS A N 1
ATOM 704 C CA . HIS A 1 91 ? 8.406 -3.021 -23.391 1 30.08 91 HIS A CA 1
ATOM 705 C C . HIS A 1 91 ? 8.062 -1.731 -22.656 1 30.08 91 HIS A C 1
ATOM 707 O O . HIS A 1 91 ? 8.938 -0.893 -22.422 1 30.08 91 HIS A O 1
ATOM 713 N N . ASN A 1 92 ? 7.41 -0.642 -23.547 1 30.11 92 ASN A N 1
ATOM 714 C CA . ASN A 1 92 ? 7.168 0.781 -23.328 1 30.11 92 ASN A CA 1
ATOM 715 C C . ASN A 1 92 ? 6.406 1.03 -22.031 1 30.11 92 ASN A C 1
ATOM 717 O O . ASN A 1 92 ? 5.797 0.114 -21.484 1 30.11 92 ASN A O 1
ATOM 721 N N . SER A 1 93 ? 6.254 2.455 -21.641 1 31.56 93 SER A N 1
ATOM 722 C CA . SER A 1 93 ? 5.992 3.213 -20.422 1 31.56 93 SER A CA 1
ATOM 723 C C . SER A 1 93 ? 4.648 2.832 -19.812 1 31.56 93 SER A C 1
ATOM 725 O O . SER A 1 93 ? 4.27 3.354 -18.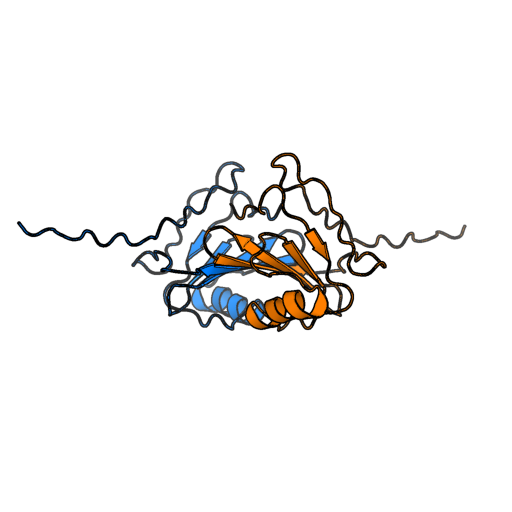766 1 31.56 93 SER A O 1
ATOM 727 N N . PRO A 1 94 ? 3.637 2.256 -20.562 1 29.89 94 PRO A N 1
ATOM 728 C CA . PRO A 1 94 ? 2.33 2.678 -20.047 1 29.89 94 PRO A CA 1
ATOM 729 C C . PRO A 1 94 ? 1.925 1.938 -18.781 1 29.89 94 PRO A C 1
ATOM 731 O O . PRO A 1 94 ? 2.031 0.711 -18.719 1 29.89 94 PRO A O 1
ATOM 734 N N . CYS A 1 95 ? 2.404 2.285 -17.547 1 32.66 95 CYS A N 1
ATOM 735 C CA . CYS A 1 95 ? 1.695 1.778 -16.375 1 32.66 95 CYS A CA 1
ATOM 736 C C . CYS A 1 95 ? 0.256 1.418 -16.719 1 32.66 95 CYS A C 1
ATOM 738 O O . CYS A 1 95 ? -0.586 2.303 -16.891 1 32.66 95 CYS A O 1
ATOM 740 N N . SER A 1 96 ? -0.037 0.544 -17.734 1 33.25 96 SER A N 1
ATOM 741 C CA . SER A 1 96 ? -1.361 0.086 -18.141 1 33.25 96 SER A CA 1
ATOM 742 C C . SER A 1 96 ? -2.172 -0.396 -16.938 1 33.25 96 SER A C 1
ATOM 744 O O . SER A 1 96 ? -1.608 -0.736 -15.898 1 33.25 96 SER A O 1
ATOM 746 N N . SER A 1 97 ? -3.645 -0.284 -17.047 1 31.92 97 SER A N 1
ATOM 747 C CA . SER A 1 97 ? -4.867 -0.487 -16.281 1 31.92 97 SER A CA 1
ATOM 748 C C . SER A 1 97 ? -4.969 -1.922 -15.773 1 31.92 97 SER A C 1
ATOM 750 O O . SER A 1 97 ? -4.938 -2.867 -16.562 1 31.92 97 SER A O 1
ATOM 752 N N . ILE A 1 98 ? -4.215 -2.348 -14.867 1 33.5 98 ILE A N 1
ATOM 753 C CA . ILE A 1 98 ? -4.684 -3.594 -14.273 1 33.5 98 ILE A CA 1
ATOM 754 C C . ILE A 1 98 ? -6.211 -3.611 -14.242 1 33.5 98 ILE A C 1
ATOM 756 O O . ILE A 1 98 ? -6.836 -2.775 -13.586 1 33.5 98 ILE A O 1
ATOM 760 N N . SER A 1 99 ? -6.855 -3.771 -15.477 1 32.66 99 SER A N 1
ATOM 761 C CA . SER A 1 99 ? -8.305 -3.922 -15.484 1 32.66 99 SER A CA 1
ATOM 762 C C . SER A 1 99 ? -8.758 -5.027 -14.531 1 32.66 99 SER A C 1
ATOM 764 O O . SER A 1 99 ? -8.281 -6.164 -14.625 1 32.66 99 SER A O 1
ATOM 766 N N . TRP A 1 100 ? -8.867 -4.746 -13.289 1 33.91 100 TRP A N 1
ATOM 767 C CA . TRP A 1 100 ? -9.469 -5.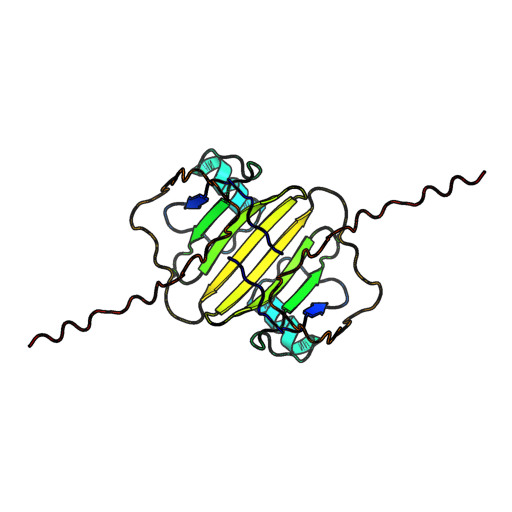699 -12.367 1 33.91 100 TRP A CA 1
ATOM 768 C C . TRP A 1 100 ? -10.883 -6.059 -12.789 1 33.91 100 TRP A C 1
ATOM 770 O O . TRP A 1 100 ? -11.82 -5.273 -12.602 1 33.91 100 TRP A O 1
ATOM 780 N N . THR A 1 101 ? -11.047 -6.449 -14.109 1 34.22 101 THR A N 1
ATOM 781 C CA . THR A 1 101 ? -12.398 -6.848 -14.477 1 34.22 101 THR A CA 1
ATOM 782 C C . THR A 1 101 ? -12.891 -7.988 -13.594 1 34.22 101 THR A C 1
ATOM 784 O O . THR A 1 101 ? -13.953 -8.562 -13.836 1 34.22 101 THR A O 1
ATOM 787 N N . GLY A 1 102 ? -12.297 -8.406 -12.641 1 32.97 102 GLY A N 1
ATOM 788 C CA . GLY A 1 102 ? -12.773 -9.734 -12.289 1 32.97 102 GLY A CA 1
ATOM 789 C C . GLY A 1 102 ? -14.18 -9.727 -11.727 1 32.97 102 GLY A C 1
ATOM 790 O O . GLY A 1 102 ? -14.375 -9.625 -10.516 1 32.97 102 GLY A O 1
ATOM 791 N N . VAL A 1 103 ? -15.141 -8.773 -12.164 1 33.47 103 VAL A N 1
ATOM 792 C CA . VAL A 1 103 ? -16.438 -9.266 -11.719 1 33.47 103 VAL A CA 1
ATOM 793 C C . VAL A 1 103 ? -16.688 -10.672 -12.266 1 33.47 103 VAL A C 1
ATOM 795 O O . VAL A 1 103 ? -16.453 -10.93 -13.445 1 33.47 103 VAL A O 1
ATOM 798 N N . SER A 1 104 ? -16.391 -11.617 -11.547 1 31.2 104 SER A N 1
ATOM 799 C CA . SER A 1 104 ? -17 -12.883 -11.953 1 31.2 104 SER A CA 1
ATOM 800 C C . SER A 1 104 ? -18.438 -12.695 -12.391 1 31.2 104 SER A C 1
ATOM 802 O O . SER A 1 104 ? -19.281 -12.266 -11.602 1 31.2 104 SER A O 1
ATOM 804 N N . GLN A 1 105 ? -18.797 -12.148 -13.492 1 27.48 105 GLN A N 1
ATOM 805 C CA . GLN A 1 105 ? -20.141 -12.461 -14 1 27.48 105 GLN A CA 1
ATOM 806 C C . GLN A 1 105 ? -20.359 -13.969 -14.062 1 27.48 105 GLN A C 1
ATOM 808 O O . GLN A 1 105 ? -19.562 -14.695 -14.656 1 27.48 105 GLN A O 1
ATOM 813 N N . LYS A 1 106 ? -21.031 -14.625 -13.047 1 31.62 106 LYS A N 1
ATOM 814 C CA . LYS A 1 106 ? -21.781 -15.867 -13.242 1 31.62 106 LYS A CA 1
ATOM 815 C C . LYS A 1 106 ? -22.562 -15.844 -14.547 1 31.62 106 LYS A C 1
ATOM 817 O O . LYS A 1 106 ? -23.297 -14.891 -14.812 1 31.62 106 LYS A O 1
ATOM 822 N N . GLN A 1 107 ? -22.094 -16.328 -15.602 1 28.08 107 GLN A N 1
ATOM 823 C CA . GLN A 1 107 ? -23 -16.828 -16.641 1 28.08 107 GLN A CA 1
ATOM 824 C C . GLN A 1 107 ? -24.188 -17.562 -16.031 1 28.08 107 GLN A C 1
ATOM 826 O O . GLN A 1 107 ? -24.016 -18.562 -15.312 1 28.08 107 GLN A O 1
ATOM 831 N N . LEU A 1 108 ? -25.219 -16.906 -15.484 1 28.67 108 LEU A N 1
ATOM 832 C CA . LEU A 1 108 ? -26.531 -17.547 -15.398 1 28.67 108 LEU A CA 1
ATOM 833 C C . LEU A 1 108 ? -26.812 -18.375 -16.656 1 28.67 108 LEU A C 1
ATOM 835 O O . LEU A 1 108 ? -26.938 -17.812 -17.75 1 28.67 108 LEU A O 1
ATOM 839 N N . ALA A 1 109 ? -26.172 -19.516 -16.875 1 31.45 109 ALA A N 1
ATOM 840 C CA . ALA A 1 109 ? -26.719 -20.5 -17.797 1 31.45 109 ALA A CA 1
ATOM 841 C C . ALA A 1 109 ? -28.234 -20.594 -17.672 1 31.45 109 ALA A C 1
ATOM 843 O O . ALA A 1 109 ? -28.766 -20.938 -16.609 1 31.45 109 ALA A O 1
ATOM 844 N N . LEU A 1 110 ? -28.984 -19.625 -18.219 1 25.78 110 LEU A N 1
ATOM 845 C CA . LEU A 1 110 ? -30.375 -19.891 -18.562 1 25.78 110 LEU A CA 1
ATOM 846 C C . LEU A 1 110 ? -30.5 -21.219 -19.328 1 25.78 110 LEU A C 1
ATOM 848 O O . LEU A 1 110 ? -30 -21.328 -20.453 1 25.78 110 LEU A O 1
ATOM 852 N N . THR A 1 111 ? -30.234 -22.25 -18.578 1 27.84 111 THR A N 1
ATOM 853 C CA . THR A 1 111 ? -30.906 -23.453 -19.062 1 27.84 111 THR A CA 1
ATOM 854 C C . THR A 1 111 ? -32.312 -23.156 -19.5 1 27.84 111 THR A C 1
ATOM 856 O O . THR A 1 111 ? -33.125 -22.656 -18.719 1 27.84 111 THR A O 1
ATOM 859 N N . HIS A 1 112 ? -32.5 -22.719 -20.797 1 23.09 112 HIS A N 1
ATOM 860 C CA . HIS A 1 112 ? -33.75 -23.188 -21.406 1 23.09 112 HIS A CA 1
ATOM 861 C C . HIS A 1 112 ? -33.812 -24.703 -21.453 1 23.09 112 HIS A C 1
ATOM 863 O O . HIS A 1 112 ? -32.781 -25.359 -21.594 1 23.09 112 HIS A O 1
ATOM 869 N N . MET B 1 1 ? -2.838 0.635 -13.914 1 33.81 1 MET B N 1
ATOM 870 C CA . MET B 1 1 ? -2.316 1.941 -13.523 1 33.81 1 MET B CA 1
ATOM 871 C C . MET B 1 1 ? -2.93 2.398 -12.203 1 33.81 1 MET B C 1
ATOM 873 O O . MET B 1 1 ? -4.145 2.316 -12.016 1 33.81 1 MET B O 1
ATOM 877 N N . ILE B 1 2 ? -2.117 2.203 -11.133 1 47.59 2 ILE B N 1
ATOM 878 C CA . ILE B 1 2 ? -2.646 2.797 -9.906 1 47.59 2 ILE B CA 1
ATOM 879 C C . ILE B 1 2 ? -2.9 4.289 -10.125 1 47.59 2 ILE B C 1
ATOM 881 O O . ILE B 1 2 ? -1.979 5.039 -10.445 1 47.59 2 ILE B O 1
ATOM 885 N N . SER B 1 3 ? -4.066 4.602 -10.602 1 47.12 3 SER B N 1
ATOM 886 C CA . SER B 1 3 ? -4.402 5.996 -10.859 1 47.12 3 SER B CA 1
ATOM 887 C C . SER B 1 3 ? -4.961 6.672 -9.617 1 47.12 3 SER B C 1
ATOM 889 O O . SER B 1 3 ? -5.883 6.156 -8.984 1 47.12 3 SER B O 1
ATOM 891 N N . LEU B 1 4 ? -4.152 7.652 -9.172 1 57.31 4 LEU B N 1
ATOM 892 C CA . LEU B 1 4 ? -4.723 8.5 -8.133 1 57.31 4 LEU B CA 1
ATOM 893 C C . LEU B 1 4 ? -5.906 9.297 -8.664 1 57.31 4 LEU B C 1
ATOM 895 O O . LEU B 1 4 ? -5.918 9.688 -9.836 1 57.31 4 LEU B O 1
ATOM 899 N N . PRO B 1 5 ? -7.047 9.203 -7.938 1 53.19 5 PRO B N 1
ATOM 900 C CA . PRO B 1 5 ? -8.242 9.898 -8.422 1 53.19 5 PRO B CA 1
ATOM 901 C C . PRO B 1 5 ? -7.957 11.336 -8.844 1 53.19 5 PRO B C 1
ATOM 903 O O . PRO B 1 5 ? -7.164 12.023 -8.195 1 53.19 5 PRO B O 1
ATOM 906 N N . SER B 1 6 ? -8.336 11.562 -10.156 1 53.19 6 SER B N 1
ATOM 907 C CA . SER B 1 6 ? -8.266 12.945 -10.633 1 53.19 6 SER B CA 1
ATOM 908 C C . SER B 1 6 ? -9.211 13.852 -9.844 1 53.19 6 SER B C 1
ATOM 910 O O . SER B 1 6 ? -10.336 13.453 -9.531 1 53.19 6 SER B O 1
ATOM 912 N N . GLY B 1 7 ? -8.68 15.016 -9.445 1 57.44 7 GLY B N 1
ATOM 913 C CA . GLY B 1 7 ? -9.508 16.016 -8.797 1 57.44 7 GLY B CA 1
ATOM 914 C C . GLY B 1 7 ? -9.648 15.805 -7.301 1 57.44 7 GLY B C 1
ATOM 915 O O . GLY B 1 7 ? -10.547 16.359 -6.672 1 57.44 7 GLY B O 1
ATOM 916 N N . SER B 1 8 ? -8.953 14.891 -6.805 1 66.69 8 SER B N 1
ATOM 917 C CA . SER B 1 8 ? -9.062 14.586 -5.383 1 66.69 8 SER B CA 1
ATOM 918 C C . SER B 1 8 ? -8.164 15.508 -4.555 1 66.69 8 SER B C 1
ATOM 920 O O . SER B 1 8 ? -7.129 15.969 -5.039 1 66.69 8 SER B O 1
ATOM 922 N N . HIS B 1 9 ? -8.742 15.898 -3.414 1 77.12 9 HIS B N 1
ATOM 923 C CA . HIS B 1 9 ? -7.922 16.641 -2.457 1 77.12 9 HIS B CA 1
ATOM 924 C C . HIS B 1 9 ? -6.91 15.719 -1.775 1 77.12 9 HIS B C 1
ATOM 926 O O . HIS B 1 9 ? -7.164 14.523 -1.612 1 77.12 9 HIS B O 1
ATOM 932 N N . ILE B 1 10 ? -5.77 16.344 -1.604 1 80 10 ILE B N 1
ATOM 933 C CA . ILE B 1 10 ? -4.727 15.633 -0.871 1 80 10 ILE B CA 1
ATOM 934 C C . ILE B 1 10 ? -4.629 16.188 0.551 1 80 10 ILE B C 1
ATOM 936 O O . ILE B 1 10 ? -4.449 17.391 0.746 1 80 10 ILE B O 1
ATOM 940 N N . TRP B 1 11 ? -4.879 15.273 1.504 1 81.88 11 TRP B N 1
ATOM 941 C CA . TRP B 1 11 ? -4.758 15.625 2.914 1 81.88 11 TRP B CA 1
ATOM 942 C C . TRP B 1 11 ? -3.488 15.031 3.518 1 81.88 11 TRP B C 1
ATOM 944 O O . TRP B 1 11 ? -3.199 13.844 3.334 1 81.88 11 TRP B O 1
ATOM 954 N N . LEU B 1 12 ? -2.717 15.961 4.098 1 82.12 12 LEU B N 1
ATOM 955 C CA . LEU B 1 12 ? -1.59 15.5 4.902 1 82.12 12 LEU B CA 1
ATOM 956 C C . LEU B 1 12 ? -1.97 15.43 6.379 1 82.12 12 LEU B C 1
ATOM 958 O O . LEU B 1 12 ? -2.416 16.422 6.957 1 82.12 12 LEU B O 1
ATOM 962 N N . VAL B 1 13 ? -1.926 14.234 6.898 1 82.75 13 VAL B N 1
ATOM 963 C CA . VAL B 1 13 ? -2.264 14.086 8.312 1 82.75 13 VAL B CA 1
ATOM 964 C C . VAL B 1 13 ? -1.107 14.578 9.18 1 82.75 13 VAL B C 1
ATOM 966 O O . VAL B 1 13 ? 0.011 14.062 9.078 1 82.75 13 VAL B O 1
ATOM 969 N N . ALA B 1 14 ? -1.438 15.555 9.93 1 76.88 14 ALA B N 1
ATOM 970 C CA . ALA B 1 14 ? -0.417 16.203 10.758 1 76.88 14 ALA B CA 1
ATOM 971 C C . ALA B 1 14 ? 0.089 15.25 11.836 1 76.88 14 ALA B C 1
ATOM 973 O O . ALA B 1 14 ? -0.663 14.406 12.336 1 76.88 14 ALA B O 1
ATOM 974 N N . GLY B 1 15 ? 1.378 15.445 12.219 1 80.81 15 GLY B N 1
ATOM 975 C CA . GLY B 1 15 ? 1.977 14.656 13.289 1 80.81 15 GLY B CA 1
ATOM 976 C C . GLY B 1 15 ? 2.512 13.32 12.812 1 80.81 15 GLY B C 1
ATOM 977 O O . GLY B 1 15 ? 2.84 13.156 11.633 1 80.81 15 GLY B O 1
ATOM 978 N N . VAL B 1 16 ? 2.684 12.406 13.836 1 88 16 VAL B N 1
ATOM 979 C CA . VAL B 1 16 ? 3.26 11.094 13.547 1 88 16 VAL B CA 1
ATOM 980 C C . VAL B 1 16 ? 2.18 10.023 13.664 1 88 16 VAL B C 1
ATOM 982 O O . VAL B 1 16 ? 1.338 10.078 14.562 1 88 16 VAL B O 1
ATOM 985 N N . THR B 1 17 ? 2.172 9.195 12.742 1 93.75 17 THR B N 1
ATOM 986 C CA . THR B 1 17 ? 1.216 8.094 12.742 1 93.75 17 THR B CA 1
ATOM 987 C C . THR B 1 17 ? 1.921 6.762 12.992 1 93.75 17 THR B C 1
ATOM 989 O O . THR B 1 17 ? 3.033 6.543 12.516 1 93.75 17 THR B O 1
ATOM 992 N N . ASP B 1 18 ? 1.293 5.875 13.805 1 95.75 18 ASP B N 1
ATOM 993 C CA . ASP B 1 18 ? 1.736 4.492 13.93 1 95.75 18 ASP B CA 1
ATOM 994 C C . ASP B 1 18 ? 1.595 3.75 12.602 1 95.75 18 ASP B C 1
ATOM 996 O O . ASP B 1 18 ? 0.48 3.479 12.148 1 95.75 18 ASP B O 1
ATOM 1000 N N . MET B 1 19 ? 2.637 3.328 11.992 1 96.12 19 MET B N 1
ATOM 1001 C CA . MET B 1 19 ? 2.658 2.801 10.633 1 96.12 19 MET B CA 1
ATOM 1002 C C . MET B 1 19 ? 2.191 1.35 10.602 1 96.12 19 MET B C 1
ATOM 1004 O O . MET B 1 19 ? 2.035 0.765 9.523 1 96.12 19 MET B O 1
ATOM 1008 N N . ARG B 1 20 ? 1.899 0.793 11.75 1 93.94 20 ARG B N 1
ATOM 1009 C CA . ARG B 1 20 ? 1.3 -0.536 11.805 1 93.94 20 ARG B CA 1
ATOM 1010 C C . ARG B 1 20 ? -0.185 -0.479 11.461 1 93.94 20 ARG B C 1
ATOM 1012 O O . ARG B 1 20 ? -0.789 -1.5 11.125 1 93.94 20 ARG B O 1
ATOM 1019 N N . LYS B 1 21 ? -0.741 0.713 11.555 1 96.06 21 LYS B N 1
ATOM 1020 C CA . LYS B 1 21 ? -2.143 0.894 11.188 1 96.06 21 LYS B CA 1
ATOM 1021 C C . LYS B 1 21 ? -2.354 0.691 9.688 1 96.06 21 LYS B C 1
ATOM 1023 O O . LYS B 1 21 ? -1.521 1.104 8.883 1 96.06 21 LYS B O 1
ATOM 1028 N N . SER B 1 22 ? -3.43 0.041 9.438 1 96.12 22 SER B N 1
ATOM 1029 C CA . SER B 1 22 ? -3.812 -0.176 8.047 1 96.12 22 SER B CA 1
ATOM 1030 C C . SER B 1 22 ? -5.18 0.428 7.75 1 96.12 22 SER B C 1
ATOM 1032 O O . SER B 1 22 ? -5.496 1.526 8.211 1 96.12 22 SER B O 1
ATOM 1034 N N . PHE B 1 23 ? -5.957 -0.24 6.918 1 96.31 23 PHE B N 1
ATOM 1035 C CA . PHE B 1 23 ? -7.199 0.338 6.418 1 96.31 23 PHE B CA 1
ATOM 1036 C C . PHE B 1 23 ? -8.086 0.793 7.57 1 96.31 23 PHE B C 1
ATOM 1038 O O . PHE B 1 23 ? -8.531 1.944 7.605 1 96.31 23 PHE B O 1
ATOM 1045 N N . ASN B 1 24 ? -8.352 -0.099 8.523 1 94.75 24 ASN B N 1
ATOM 1046 C CA . ASN B 1 24 ? -9.266 0.239 9.609 1 94.75 24 ASN B CA 1
ATOM 1047 C C . ASN B 1 24 ? -8.68 1.297 10.539 1 94.75 24 ASN B C 1
ATOM 1049 O O . ASN B 1 24 ? -9.336 2.289 10.852 1 94.75 24 ASN B O 1
ATOM 1053 N N . GLY B 1 25 ? -7.5 1.088 10.914 1 95.94 25 GLY B N 1
ATOM 1054 C CA . GLY B 1 25 ? -6.855 2.047 11.797 1 95.94 25 GLY B CA 1
ATOM 1055 C C . GLY B 1 25 ? -6.699 3.42 11.18 1 95.94 25 GLY B C 1
ATOM 1056 O O . GLY B 1 25 ? -6.992 4.434 11.812 1 95.94 25 GLY B O 1
ATOM 1057 N N . LEU B 1 26 ? -6.242 3.475 9.93 1 96.19 26 LEU B N 1
ATOM 1058 C CA . LEU B 1 26 ? -6.047 4.746 9.242 1 96.19 26 LEU B CA 1
ATOM 1059 C C . LEU B 1 26 ? -7.387 5.398 8.914 1 96.19 26 LEU B C 1
ATOM 1061 O O . LEU B 1 26 ? -7.52 6.625 8.984 1 96.19 26 LEU B O 1
ATOM 1065 N N . GLY B 1 27 ? -8.367 4.562 8.555 1 95.19 27 GLY B N 1
ATOM 1066 C CA . GLY B 1 27 ? -9.711 5.07 8.344 1 95.19 27 GLY B CA 1
ATOM 1067 C C . GLY B 1 27 ? -10.273 5.797 9.555 1 95.19 27 GLY B C 1
ATOM 1068 O O . GLY B 1 27 ? -10.898 6.848 9.422 1 95.19 27 GLY B O 1
ATOM 1069 N N . GLU B 1 28 ? -10.062 5.172 10.672 1 94.69 28 GLU B N 1
ATOM 1070 C CA . GLU B 1 28 ? -10.508 5.793 11.914 1 94.69 28 GLU B CA 1
ATOM 1071 C C . GLU B 1 28 ? -9.812 7.129 12.148 1 94.69 28 GLU B C 1
ATOM 1073 O O . GLU B 1 28 ? -10.438 8.094 12.594 1 94.69 28 GLU B O 1
ATOM 1078 N N . LEU B 1 29 ? -8.547 7.188 11.828 1 92.38 29 LEU B N 1
ATOM 1079 C CA . LEU B 1 29 ? -7.809 8.438 11.977 1 92.38 29 LEU B CA 1
ATOM 1080 C C . LEU B 1 29 ? -8.383 9.516 11.062 1 92.38 29 LEU B C 1
ATOM 1082 O O . LEU B 1 29 ? -8.531 10.664 11.477 1 92.38 29 LEU B O 1
ATOM 1086 N N . VAL B 1 30 ? -8.688 9.195 9.828 1 91.06 30 VAL B N 1
ATOM 1087 C CA . VAL B 1 30 ? -9.273 10.117 8.859 1 91.06 30 VAL B CA 1
ATOM 1088 C C . VAL B 1 30 ? -10.609 10.633 9.383 1 91.06 30 VAL B C 1
ATOM 1090 O O . VAL B 1 30 ? -10.891 11.828 9.305 1 91.06 30 VAL B O 1
ATOM 1093 N N . GLN B 1 31 ? -11.352 9.734 9.969 1 91.19 31 GLN B N 1
ATOM 1094 C CA . GLN B 1 31 ? -12.688 10.086 10.445 1 91.19 31 GLN B CA 1
ATOM 1095 C C . GLN B 1 31 ? -12.609 10.945 11.711 1 91.19 31 GLN B C 1
ATOM 1097 O O . GLN B 1 31 ? -13.305 11.953 11.82 1 91.19 31 GLN B O 1
ATOM 1102 N N . HIS B 1 32 ? -11.781 10.609 12.625 1 86.69 32 HIS B N 1
ATOM 1103 C CA . HIS B 1 32 ? -11.805 11.258 13.93 1 86.69 32 HIS B CA 1
ATOM 1104 C C . HIS B 1 32 ? -10.859 12.453 13.977 1 86.69 32 HIS B C 1
ATOM 1106 O O . HIS B 1 32 ? -11.188 13.492 14.539 1 86.69 32 HIS B O 1
ATOM 1112 N N . ALA B 1 33 ? -9.75 12.328 13.344 1 78.19 33 ALA B N 1
ATOM 1113 C CA . ALA B 1 33 ? -8.758 13.391 13.422 1 78.19 33 ALA B CA 1
ATOM 1114 C C . ALA B 1 33 ? -8.984 14.438 12.344 1 78.19 33 ALA B C 1
ATOM 1116 O O . ALA B 1 33 ? -8.773 15.633 12.57 1 78.19 33 ALA B O 1
ATOM 1117 N N . LEU B 1 34 ? -9.469 14.047 11.172 1 78.25 34 LEU B N 1
ATOM 1118 C CA . LEU B 1 34 ? -9.625 14.977 10.062 1 78.25 34 LEU B CA 1
ATOM 1119 C C . LEU B 1 34 ? -11.102 15.289 9.812 1 78.25 34 LEU B C 1
ATOM 1121 O O . LEU B 1 34 ? -11.43 16.203 9.062 1 78.25 34 LEU B O 1
ATOM 1125 N N . ASP B 1 35 ? -11.984 14.547 10.531 1 84.12 35 ASP B N 1
ATOM 1126 C CA . ASP B 1 35 ? -13.422 14.68 10.336 1 84.12 35 ASP B CA 1
ATOM 1127 C C . ASP B 1 35 ? -13.789 14.555 8.859 1 84.12 35 ASP B C 1
ATOM 1129 O O . ASP B 1 35 ? -14.539 15.375 8.328 1 84.12 35 ASP B O 1
ATOM 1133 N N . GLU B 1 36 ? -13.07 13.68 8.227 1 83.81 36 GLU B N 1
ATOM 1134 C CA . GLU B 1 36 ? -13.312 13.406 6.816 1 83.81 36 GLU B CA 1
ATOM 1135 C C . GLU B 1 36 ? -13.773 11.961 6.605 1 83.81 36 GLU B C 1
ATOM 1137 O O . GLU B 1 36 ? -13.664 11.133 7.512 1 83.81 36 GLU B O 1
ATOM 1142 N N . ASN B 1 37 ? -14.375 11.727 5.434 1 88.19 37 ASN B N 1
ATOM 1143 C CA . ASN B 1 37 ? -14.797 10.391 5.02 1 88.19 37 ASN B CA 1
ATOM 1144 C C . ASN B 1 37 ? -13.695 9.68 4.238 1 88.19 37 ASN B C 1
ATOM 1146 O O . ASN B 1 37 ? -13.305 10.117 3.156 1 88.19 37 ASN B O 1
ATOM 1150 N N . PRO B 1 38 ? -13.219 8.586 4.809 1 89.69 38 PRO B N 1
ATOM 1151 C CA . PRO B 1 38 ? -12.156 7.859 4.109 1 89.69 38 PRO B CA 1
ATOM 1152 C C . PRO B 1 38 ? -12.57 7.426 2.705 1 89.69 38 PRO B C 1
ATOM 1154 O O . PRO B 1 38 ? -11.711 7.086 1.884 1 89.69 38 PRO B O 1
ATOM 1157 N N . PHE B 1 39 ? -13.867 7.414 2.449 1 89.19 39 PHE B N 1
ATOM 1158 C CA . PHE B 1 39 ? -14.367 6.969 1.154 1 89.19 39 PHE B CA 1
ATOM 1159 C C . PHE B 1 39 ? -14.695 8.156 0.258 1 89.19 39 PHE B C 1
ATOM 1161 O O . PHE B 1 39 ? -15.398 8.016 -0.741 1 89.19 39 PHE B O 1
ATOM 1168 N N . SER B 1 40 ? -14.219 9.297 0.597 1 85.44 40 SER B N 1
ATOM 1169 C CA . SER B 1 40 ? -14.547 10.547 -0.085 1 85.44 40 SER B CA 1
ATOM 1170 C C . SER B 1 40 ? -13.859 10.633 -1.442 1 85.44 40 SER B C 1
ATOM 1172 O O . SER B 1 40 ? -14.219 11.469 -2.275 1 85.44 40 SER B O 1
ATOM 1174 N N . GLY B 1 41 ? -12.859 9.797 -1.674 1 85 41 GLY B N 1
ATOM 1175 C CA . GLY B 1 41 ? -12.055 9.883 -2.885 1 85 41 GLY B CA 1
ATOM 1176 C C . GLY B 1 41 ? -10.812 10.734 -2.719 1 85 41 GLY B C 1
ATOM 1177 O O . GLY B 1 41 ? -9.961 10.781 -3.607 1 85 41 GLY B O 1
ATO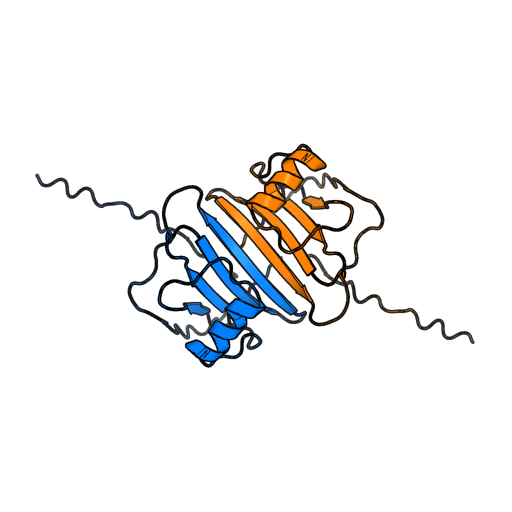M 1178 N N . HIS B 1 42 ? -10.773 11.43 -1.556 1 85.5 42 HIS B N 1
ATOM 1179 C CA . HIS B 1 42 ? -9.57 12.203 -1.259 1 85.5 42 HIS B CA 1
ATOM 1180 C C . HIS B 1 42 ? -8.414 11.289 -0.866 1 85.5 42 HIS B C 1
ATOM 1182 O O . HIS B 1 42 ? -8.625 10.117 -0.552 1 85.5 42 HIS B O 1
ATOM 1188 N N . LEU B 1 43 ? -7.238 11.906 -1.04 1 87.56 43 LEU B N 1
ATOM 1189 C CA . LEU B 1 43 ? -6.039 11.195 -0.62 1 87.56 43 LEU B CA 1
ATOM 1190 C C . LEU B 1 43 ? -5.59 11.648 0.764 1 87.56 43 LEU B C 1
ATOM 1192 O O . LEU B 1 43 ? -5.578 12.852 1.052 1 87.56 43 LEU B O 1
ATOM 1196 N N . PHE B 1 44 ? -5.266 10.695 1.611 1 89.62 44 PHE B N 1
ATOM 1197 C CA . PHE B 1 44 ? -4.762 10.984 2.947 1 89.62 44 PHE B CA 1
ATOM 1198 C C . PHE B 1 44 ? -3.35 10.445 3.127 1 89.62 44 PHE B C 1
ATOM 1200 O O . PHE B 1 44 ? -3.119 9.242 3.012 1 89.62 44 PHE B O 1
ATOM 1207 N N . ILE B 1 45 ? -2.463 11.32 3.408 1 90.19 45 ILE B N 1
ATOM 1208 C CA . ILE B 1 45 ? -1.06 10.938 3.518 1 90.19 45 ILE B CA 1
ATOM 1209 C C . ILE B 1 45 ? -0.632 10.953 4.984 1 90.19 45 ILE B C 1
ATOM 1211 O O . ILE B 1 45 ? -0.89 11.922 5.699 1 90.19 45 ILE B O 1
ATOM 1215 N N . PHE B 1 46 ? -0.033 9.859 5.383 1 91.62 46 PHE B N 1
ATOM 1216 C CA . PHE B 1 46 ? 0.469 9.695 6.742 1 91.62 46 PHE B CA 1
ATOM 1217 C C . PHE B 1 46 ? 1.982 9.516 6.742 1 91.62 46 PHE B C 1
ATOM 1219 O O . PHE B 1 46 ? 2.527 8.812 5.883 1 91.62 46 PHE B O 1
ATOM 1226 N N . ARG B 1 47 ? 2.607 10.094 7.68 1 90.62 47 ARG B N 1
ATOM 1227 C CA . ARG B 1 47 ? 4.043 9.898 7.844 1 90.62 47 ARG B CA 1
ATOM 1228 C C . ARG B 1 47 ? 4.363 9.281 9.203 1 90.62 47 ARG B C 1
ATOM 1230 O O . ARG B 1 47 ? 3.768 9.656 10.219 1 90.62 47 ARG B O 1
ATOM 1237 N N . GLY B 1 48 ? 5.238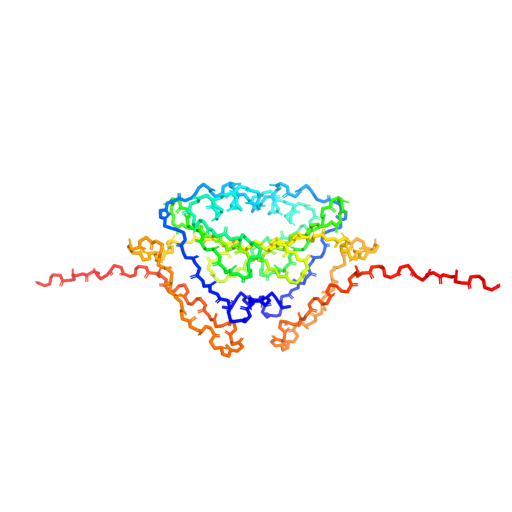 8.328 9.195 1 94.19 48 GLY B N 1
ATOM 1238 C CA . GLY B 1 48 ? 5.664 7.703 10.445 1 94.19 48 GLY B CA 1
ATOM 1239 C C . GLY B 1 48 ? 6.652 8.547 11.227 1 94.19 48 GLY B C 1
ATOM 1240 O O . GLY B 1 48 ? 7.164 9.547 10.711 1 94.19 48 GLY B O 1
ATOM 1241 N N . ARG B 1 49 ? 6.941 8.062 12.328 1 92.75 49 ARG B N 1
ATOM 1242 C CA . ARG B 1 49 ? 7.766 8.797 13.273 1 92.75 49 ARG B CA 1
ATOM 1243 C C . ARG B 1 49 ? 9.188 8.961 12.75 1 92.75 49 ARG B C 1
ATOM 1245 O O . ARG B 1 49 ? 9.766 10.055 12.82 1 92.75 49 ARG B O 1
ATOM 1252 N N . LYS B 1 50 ? 9.727 7.926 12.242 1 93.44 50 LYS B N 1
ATOM 1253 C CA . LYS B 1 50 ? 11.117 7.941 11.789 1 93.44 50 LYS B CA 1
ATOM 1254 C C . LYS B 1 50 ? 11.266 8.758 10.508 1 93.44 50 LYS B C 1
ATOM 1256 O O . LYS B 1 50 ? 12.375 9.156 10.141 1 93.44 50 LYS B O 1
ATOM 1261 N N . GLY B 1 51 ? 10.211 9.016 9.883 1 91.56 51 GLY B N 1
ATOM 1262 C CA . GLY B 1 51 ? 10.203 9.844 8.688 1 91.56 51 GLY B CA 1
ATOM 1263 C C . GLY B 1 51 ? 10.617 9.094 7.434 1 91.56 51 GLY B C 1
ATOM 1264 O O . GLY B 1 51 ? 10.68 9.672 6.348 1 91.56 51 GLY B O 1
ATOM 1265 N N . ASP B 1 52 ? 10.859 7.793 7.582 1 94.12 52 ASP B N 1
ATOM 1266 C CA . ASP B 1 52 ? 11.328 7.027 6.434 1 94.12 52 ASP B CA 1
ATOM 1267 C C . ASP B 1 52 ? 10.195 6.242 5.793 1 94.12 52 ASP B C 1
ATOM 1269 O O . ASP B 1 52 ? 10.406 5.516 4.82 1 94.12 52 ASP B O 1
ATOM 1273 N N . THR B 1 53 ? 9.008 6.316 6.367 1 95.56 53 THR B N 1
ATOM 1274 C CA . THR B 1 53 ? 7.859 5.59 5.84 1 95.56 53 THR B CA 1
ATOM 1275 C C . THR B 1 53 ? 6.641 6.504 5.742 1 95.56 53 THR B C 1
ATOM 1277 O O . THR B 1 53 ? 6.363 7.277 6.664 1 95.56 53 THR B O 1
ATOM 1280 N N . VAL B 1 54 ? 5.965 6.461 4.613 1 93.94 54 VAL B N 1
ATOM 1281 C CA . VAL B 1 54 ? 4.695 7.16 4.445 1 93.94 54 VAL B CA 1
ATOM 1282 C C . VAL B 1 54 ? 3.629 6.188 3.961 1 93.94 54 VAL B C 1
ATOM 1284 O O . VAL B 1 54 ? 3.941 5.18 3.32 1 93.94 54 VAL B O 1
ATOM 1287 N N . LYS B 1 55 ? 2.396 6.48 4.289 1 95.81 55 LYS B N 1
ATOM 1288 C CA . LYS B 1 55 ? 1.233 5.773 3.762 1 95.81 55 LYS B CA 1
ATOM 1289 C C . LYS B 1 55 ? 0.263 6.738 3.086 1 95.81 55 LYS B C 1
ATOM 1291 O O . LYS B 1 55 ? 0.08 7.867 3.549 1 95.81 55 LYS B O 1
ATOM 1296 N N . ILE B 1 56 ? -0.302 6.34 2.012 1 93.06 56 ILE B N 1
ATOM 1297 C CA . ILE B 1 56 ? -1.362 7.086 1.343 1 93.06 56 ILE B CA 1
ATOM 1298 C C . ILE B 1 56 ? -2.619 6.223 1.251 1 93.06 56 ILE B C 1
ATOM 1300 O O . ILE B 1 56 ? -2.592 5.133 0.673 1 93.06 56 ILE B O 1
ATOM 1304 N N . LEU B 1 57 ? -3.656 6.703 1.814 1 93.81 57 LEU B N 1
ATOM 1305 C CA . LEU B 1 57 ? -4.949 6.031 1.816 1 93.81 57 LEU B CA 1
ATOM 1306 C C . LEU B 1 57 ? -5.949 6.77 0.934 1 93.81 57 LEU B C 1
ATOM 1308 O O . LEU B 1 57 ? -6.043 8 0.989 1 93.81 57 LEU B O 1
ATOM 1312 N N . TRP B 1 58 ? -6.672 6.031 0.023 1 91.88 58 TRP B N 1
ATOM 1313 C CA . TRP B 1 58 ? -7.762 6.637 -0.737 1 91.88 58 TRP B CA 1
ATOM 1314 C C . TRP B 1 58 ? -8.766 5.578 -1.188 1 91.88 58 TRP B C 1
ATOM 1316 O O . TRP B 1 58 ? -8.461 4.383 -1.179 1 91.88 58 TRP B O 1
ATOM 1326 N N . ALA B 1 59 ? -9.914 6.031 -1.467 1 91.88 59 ALA B N 1
ATOM 1327 C CA . ALA B 1 59 ? -10.945 5.176 -2.043 1 91.88 59 ALA B CA 1
ATOM 1328 C C . ALA B 1 59 ? -11.078 5.41 -3.545 1 91.88 59 ALA B C 1
ATOM 1330 O O . ALA B 1 59 ? -11.023 6.555 -4.008 1 91.88 59 ALA B O 1
ATOM 1331 N N . ASP B 1 60 ? -11.164 4.316 -4.27 1 87.88 60 ASP B N 1
ATOM 1332 C CA . ASP B 1 60 ? -11.523 4.453 -5.68 1 87.88 60 ASP B CA 1
ATOM 1333 C C . ASP B 1 60 ? -12.859 3.777 -5.973 1 87.88 60 ASP B C 1
ATOM 1335 O O . ASP B 1 60 ? -13.641 3.518 -5.059 1 87.88 60 ASP B O 1
ATOM 1339 N N . ALA B 1 61 ? -13.211 3.627 -7.227 1 86.44 61 ALA B N 1
ATOM 1340 C CA . ALA B 1 61 ? -14.539 3.154 -7.613 1 86.44 61 ALA B CA 1
ATOM 1341 C C . ALA B 1 61 ? -14.789 1.743 -7.094 1 86.44 61 ALA B C 1
ATOM 1343 O O . ALA B 1 61 ? -15.938 1.363 -6.844 1 86.44 61 ALA B O 1
ATOM 1344 N N . ASP B 1 62 ? -13.695 0.943 -6.777 1 89 62 ASP B N 1
ATOM 1345 C CA . ASP B 1 62 ? -13.875 -0.472 -6.465 1 89 62 ASP B CA 1
ATOM 1346 C C . ASP B 1 62 ? -13.641 -0.74 -4.98 1 89 62 ASP B C 1
ATOM 1348 O O . ASP B 1 62 ? -13.938 -1.828 -4.484 1 89 62 ASP B O 1
ATOM 1352 N N . GLY B 1 63 ? -13.023 0.206 -4.328 1 92.81 63 GLY B N 1
ATOM 1353 C CA . GLY B 1 63 ? -12.727 -0.039 -2.926 1 92.81 63 GLY B CA 1
ATOM 1354 C C . GLY B 1 63 ? -11.641 0.867 -2.377 1 92.81 63 GLY B C 1
ATOM 1355 O O . GLY B 1 63 ? -11.492 2.006 -2.826 1 92.81 63 GLY B O 1
ATOM 1356 N N . LEU B 1 64 ? -10.977 0.311 -1.311 1 95.12 64 LEU B N 1
ATOM 1357 C CA . LEU B 1 64 ? -9.953 1.106 -0.638 1 95.12 64 LEU B CA 1
ATOM 1358 C C . LEU B 1 64 ? -8.562 0.729 -1.129 1 95.12 64 LEU B C 1
ATOM 1360 O O . LEU B 1 64 ? -8.281 -0.44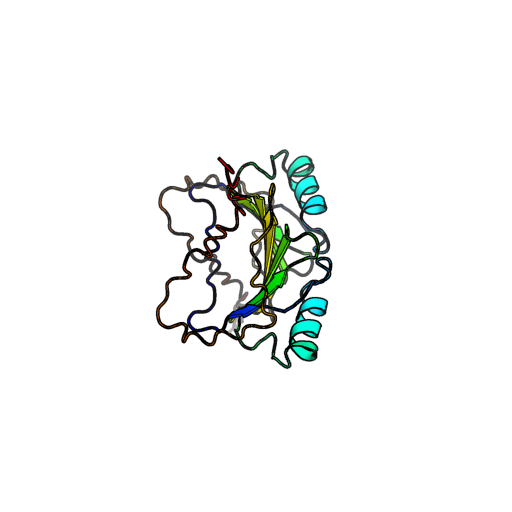7 -1.379 1 95.12 64 LEU B O 1
ATOM 1364 N N . CYS B 1 65 ? -7.723 1.733 -1.225 1 94.12 65 CYS B N 1
ATOM 1365 C CA . CYS B 1 65 ? -6.332 1.57 -1.631 1 94.12 65 CYS B CA 1
ATOM 1366 C C . CYS B 1 65 ? -5.387 2.105 -0.562 1 94.12 65 CYS B C 1
ATOM 1368 O O . CYS B 1 65 ? -5.648 3.146 0.041 1 94.12 65 CYS B O 1
ATOM 1370 N N . LEU B 1 66 ? -4.332 1.38 -0.372 1 95.94 66 LEU B N 1
ATOM 1371 C CA . LEU B 1 66 ? -3.279 1.798 0.545 1 95.94 66 LEU B CA 1
ATOM 1372 C C . LEU B 1 66 ? -1.903 1.624 -0.091 1 95.94 66 LEU B C 1
ATOM 1374 O O . LEU B 1 66 ? -1.537 0.519 -0.496 1 95.94 66 LEU B O 1
ATOM 1378 N N . PHE B 1 67 ? -1.258 2.686 -0.238 1 94.25 67 PHE B N 1
ATOM 1379 C CA . PHE B 1 67 ? 0.114 2.674 -0.731 1 94.25 67 PHE B CA 1
ATOM 1380 C C . PHE B 1 67 ? 1.095 3.008 0.387 1 94.25 67 PHE B C 1
ATOM 1382 O O . PHE B 1 67 ? 0.897 3.977 1.124 1 94.25 67 PHE B O 1
ATOM 1389 N N . THR B 1 68 ? 2.053 2.182 0.582 1 96.31 68 THR B N 1
ATOM 1390 C CA . THR B 1 68 ? 3.104 2.412 1.567 1 96.31 68 THR B CA 1
ATOM 1391 C C . THR B 1 68 ? 4.473 2.477 0.894 1 96.31 68 THR B C 1
ATOM 1393 O O . THR B 1 68 ? 4.82 1.601 0.101 1 96.31 68 THR B O 1
ATOM 1396 N N . LYS B 1 69 ? 5.191 3.531 1.192 1 95.25 69 LYS B N 1
ATOM 1397 C CA . LYS B 1 69 ? 6.57 3.66 0.725 1 95.25 69 LYS B CA 1
ATOM 1398 C C . LYS B 1 69 ? 7.543 3.74 1.897 1 95.25 69 LYS B C 1
ATOM 1400 O O . LYS B 1 69 ? 7.34 4.527 2.826 1 95.25 69 LYS B O 1
ATOM 1405 N N . ARG B 1 70 ? 8.516 2.887 1.771 1 95.88 70 ARG B N 1
ATOM 1406 C CA . ARG B 1 70 ? 9.586 2.896 2.758 1 95.88 70 ARG B CA 1
ATOM 1407 C C . ARG B 1 70 ? 10.93 3.191 2.102 1 95.88 70 ARG B C 1
ATOM 1409 O O . ARG B 1 70 ? 11.391 2.43 1.247 1 95.88 70 ARG B O 1
ATOM 1416 N N . LEU B 1 71 ? 11.57 4.234 2.555 1 93.44 71 LEU B N 1
ATOM 1417 C CA . LEU B 1 71 ? 12.852 4.652 1.994 1 93.44 71 LEU B CA 1
ATOM 1418 C C . LEU B 1 71 ? 13.984 3.77 2.508 1 93.44 71 LEU B C 1
ATOM 1420 O O . LEU B 1 71 ? 13.992 3.385 3.68 1 93.44 71 LEU B O 1
ATOM 1424 N N . GLU B 1 72 ? 14.906 3.469 1.61 1 92 72 GLU B N 1
ATOM 1425 C CA . GLU B 1 72 ? 16.125 2.77 2.021 1 92 72 GLU B CA 1
ATOM 1426 C C . GLU B 1 72 ? 17.047 3.686 2.824 1 92 72 GLU B C 1
ATOM 1428 O O . GLU B 1 72 ? 17.719 3.234 3.746 1 92 72 GLU B O 1
ATOM 1433 N N . GLU B 1 73 ? 17.031 4.898 2.406 1 92.38 73 GLU B N 1
ATOM 1434 C CA . GLU B 1 73 ? 17.828 5.91 3.094 1 92.38 73 GLU B CA 1
ATOM 1435 C C . GLU B 1 73 ? 17.109 7.254 3.129 1 92.38 73 GLU B C 1
ATOM 1437 O O . GLU B 1 73 ? 16.344 7.578 2.217 1 92.38 73 GLU B O 1
ATOM 1442 N N . GLY B 1 74 ? 17.391 8.008 4.191 1 91.44 74 GLY B N 1
ATOM 1443 C CA . GLY B 1 74 ? 16.844 9.352 4.309 1 91.44 74 GLY B CA 1
ATOM 1444 C C . GLY B 1 74 ? 15.445 9.383 4.898 1 91.44 74 GLY B C 1
ATOM 1445 O O . GLY B 1 74 ? 15.016 8.422 5.539 1 91.44 74 GLY B O 1
ATOM 1446 N N . GLN B 1 75 ? 14.852 10.586 4.82 1 90.56 75 GLN B N 1
ATOM 1447 C CA . GLN B 1 75 ? 13.523 10.844 5.359 1 90.56 75 GLN B CA 1
ATOM 1448 C C . GLN B 1 75 ? 12.672 11.633 4.367 1 90.56 75 GLN B C 1
ATOM 1450 O O . GLN B 1 75 ? 13.203 12.367 3.535 1 90.56 75 GLN B O 1
ATOM 1455 N N . PHE B 1 76 ? 11.43 11.406 4.5 1 87.19 76 PHE B N 1
ATOM 1456 C CA . PHE B 1 76 ? 10.531 12.25 3.729 1 87.19 76 PHE B CA 1
ATOM 1457 C C . PHE B 1 76 ? 10.516 13.672 4.273 1 87.19 76 PHE B C 1
ATOM 1459 O O . PHE B 1 76 ? 10.523 13.875 5.492 1 87.19 76 PHE B O 1
ATOM 1466 N N . ILE B 1 77 ? 10.562 14.656 3.395 1 76.56 77 ILE B N 1
ATOM 1467 C CA . ILE B 1 77 ? 10.438 16.047 3.82 1 76.56 77 ILE B CA 1
ATOM 1468 C C . ILE B 1 77 ? 8.977 16.344 4.164 1 76.56 77 ILE B C 1
ATOM 1470 O O . ILE B 1 77 ? 8.078 16.109 3.35 1 76.56 77 ILE B O 1
ATOM 1474 N N . TRP B 1 78 ? 8.68 16.531 5.285 1 70.81 78 TRP B N 1
ATOM 1475 C CA . TRP B 1 78 ? 7.32 16.734 5.773 1 70.81 78 TRP B CA 1
ATOM 1476 C C . TRP B 1 78 ? 7.109 18.172 6.227 1 70.81 78 TRP B C 1
ATOM 1478 O O . TRP B 1 78 ? 7.945 18.734 6.934 1 70.81 78 TRP B O 1
ATOM 1488 N N . PRO B 1 79 ? 6.141 18.859 5.477 1 61.88 79 PRO B N 1
ATOM 1489 C CA . PRO B 1 79 ? 5.898 20.25 5.859 1 61.88 79 PRO B CA 1
ATOM 1490 C C . PRO B 1 79 ? 5.688 20.422 7.363 1 61.88 79 PRO B C 1
ATOM 1492 O O . PRO B 1 79 ? 5.215 19.5 8.031 1 61.88 79 PRO B O 1
ATOM 1495 N N . ALA B 1 80 ? 6.512 21.359 7.895 1 53.66 80 ALA B N 1
ATOM 1496 C CA . ALA B 1 80 ? 6.332 21.703 9.305 1 53.66 80 ALA B CA 1
ATOM 1497 C C . ALA B 1 80 ? 4.852 21.844 9.648 1 53.66 80 ALA B C 1
ATOM 1499 O O . ALA B 1 80 ? 4.449 21.656 10.797 1 53.66 80 ALA B O 1
ATOM 1500 N N . VAL B 1 81 ? 4.105 22.422 8.688 1 49.12 81 VAL B N 1
ATOM 1501 C CA . VAL B 1 81 ? 2.742 22.766 9.07 1 49.12 81 VAL B CA 1
ATOM 1502 C C . VAL B 1 81 ? 1.846 21.531 8.969 1 49.12 81 VAL B C 1
ATOM 1504 O O . VAL B 1 81 ? 2.07 20.672 8.133 1 49.12 81 VAL B O 1
ATOM 1507 N N . ARG B 1 82 ? 1.12 21.312 10.008 1 47.16 82 ARG B N 1
ATOM 1508 C CA . ARG B 1 82 ? 0.157 20.234 10.219 1 47.16 82 ARG B CA 1
ATOM 1509 C C . ARG B 1 82 ? -0.617 19.922 8.945 1 47.16 82 ARG B C 1
ATOM 1511 O O . ARG B 1 82 ? -0.431 20.594 7.926 1 47.16 82 ARG B O 1
ATOM 1518 N N . MET B 1 83 ? -1.922 19.672 9.078 1 48.28 83 MET B N 1
ATOM 1519 C CA . MET B 1 83 ? -2.941 19.219 8.125 1 48.28 83 MET B CA 1
ATOM 1520 C C . MET B 1 83 ? -3.094 20.219 6.988 1 48.28 83 MET B C 1
ATOM 1522 O O . MET B 1 83 ? -3.363 21.406 7.223 1 48.28 83 MET B O 1
ATOM 1526 N N . ALA B 1 84 ? -2.006 20.391 6.113 1 46.25 84 ALA B N 1
ATOM 1527 C CA . ALA B 1 84 ? -2.361 21.359 5.086 1 46.25 84 ALA B CA 1
ATOM 1528 C C . ALA B 1 84 ? -3.373 20.781 4.105 1 46.25 84 ALA B C 1
ATOM 1530 O O . ALA B 1 84 ? -3.271 19.609 3.717 1 46.25 84 ALA B O 1
ATOM 1531 N N . LYS B 1 85 ? -4.641 21.109 4.219 1 49.03 85 LYS B N 1
ATOM 1532 C CA . LYS B 1 85 ? -5.66 20.906 3.195 1 49.03 85 LYS B CA 1
ATOM 1533 C C . LYS B 1 85 ? -5.266 21.578 1.884 1 49.03 85 LYS B C 1
ATOM 1535 O O . LYS B 1 85 ? -5.09 22.797 1.832 1 49.03 85 LYS B O 1
ATOM 1540 N N . SER B 1 86 ? -4.199 21.328 1.18 1 42.69 86 SER B N 1
ATOM 1541 C CA . SER B 1 86 ? -4.105 22.172 -0.006 1 42.69 86 SER B CA 1
ATOM 1542 C C . SER B 1 86 ? -5.227 21.859 -0.996 1 42.69 86 SER B C 1
ATOM 1544 O O . SER B 1 86 ? -5.414 20.703 -1.38 1 42.69 86 SER B O 1
ATOM 1546 N N . PRO B 1 87 ? -6.391 22.656 -0.96 1 41.88 87 PRO B N 1
ATOM 1547 C CA . PRO B 1 87 ? -7.414 22.516 -1.998 1 41.88 87 PRO B CA 1
ATOM 1548 C C . PRO B 1 87 ? -6.828 22.531 -3.408 1 41.88 87 PRO B C 1
ATOM 1550 O O . PRO B 1 87 ? -6.645 23.594 -3.996 1 41.88 87 PRO B O 1
ATOM 1553 N N . SER B 1 88 ? -5.703 22.125 -3.877 1 38.16 88 SER B N 1
ATOM 1554 C CA . SER B 1 88 ? -5.477 22.484 -5.27 1 38.16 88 SER B CA 1
ATOM 1555 C C . SER B 1 88 ? -6.586 21.953 -6.172 1 38.16 88 SER B C 1
ATOM 1557 O O . SER B 1 88 ? -7.078 20.844 -5.969 1 38.16 88 SER B O 1
ATOM 1559 N N . PRO B 1 89 ? -7.375 22.938 -6.781 1 36.62 89 PRO B N 1
ATOM 1560 C CA . PRO B 1 89 ? -8.305 22.453 -7.801 1 36.62 89 PRO B CA 1
ATOM 1561 C C . PRO B 1 89 ? -7.715 21.344 -8.672 1 36.62 89 PRO B C 1
ATOM 1563 O O . PRO B 1 89 ? -6.605 21.484 -9.188 1 36.62 89 PRO B O 1
ATOM 1566 N N . ALA B 1 90 ? -7.836 20.188 -8.289 1 36.44 90 ALA B N 1
ATOM 1567 C CA . ALA B 1 90 ? -7.332 19.109 -9.125 1 36.44 90 ALA B CA 1
ATOM 1568 C C . ALA B 1 90 ? -7.781 19.281 -10.578 1 36.44 90 ALA B C 1
ATOM 1570 O O . ALA B 1 90 ? -8.945 19.047 -10.898 1 36.44 90 ALA B O 1
ATOM 1571 N N . HIS B 1 91 ? -7.449 20.484 -11.188 1 30.11 91 HIS B N 1
ATOM 1572 C CA . HIS B 1 91 ? -7.699 20.344 -12.617 1 30.11 91 HIS B CA 1
ATOM 1573 C C . HIS B 1 91 ? -7.266 18.969 -13.125 1 30.11 91 HIS B C 1
ATOM 1575 O O . HIS B 1 91 ? -8.07 18.234 -13.688 1 30.11 91 HIS B O 1
ATOM 1581 N N . ASN B 1 92 ? -6.531 18.969 -14.469 1 30.72 92 ASN B N 1
ATOM 1582 C CA . AS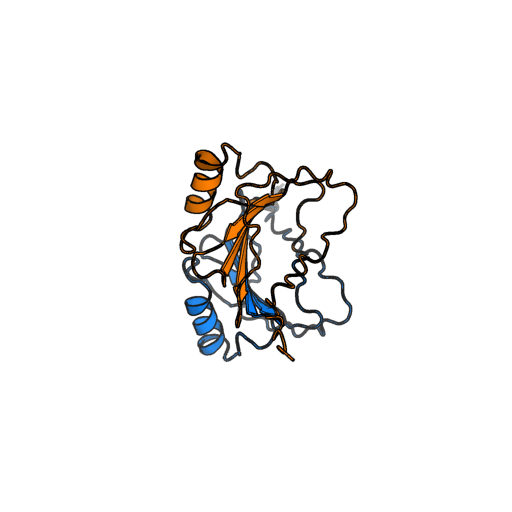N B 1 92 ? -6.152 17.922 -15.422 1 30.72 92 ASN B CA 1
ATOM 1583 C C . ASN B 1 92 ? -5.34 16.828 -14.742 1 30.72 92 ASN B C 1
ATOM 1585 O O . ASN B 1 92 ? -4.785 17.031 -13.664 1 30.72 92 ASN B O 1
ATOM 1589 N N . SER B 1 93 ? -5.207 15.57 -15.492 1 32 93 SER B N 1
ATOM 1590 C CA . SER B 1 93 ? -4.867 14.188 -15.195 1 32 93 SER B CA 1
ATOM 1591 C C . SER B 1 93 ? -3.484 14.078 -14.555 1 32 93 SER B C 1
ATOM 1593 O O . SER B 1 93 ? -2.971 12.977 -14.359 1 32 93 SER B O 1
ATOM 1595 N N . PRO B 1 94 ? -2.654 15.164 -14.414 1 29.86 94 PRO B N 1
ATOM 1596 C CA . PRO B 1 94 ? -1.28 14.664 -14.328 1 29.86 94 PRO B CA 1
ATOM 1597 C C . PRO B 1 94 ? -0.966 14.031 -12.977 1 29.86 94 PRO B C 1
ATOM 1599 O O . PRO B 1 94 ? -1.198 14.648 -11.93 1 29.86 94 PRO B O 1
ATOM 1602 N N . CYS B 1 95 ? -1.447 12.828 -12.594 1 32.5 95 CYS B N 1
ATOM 1603 C CA . CYS B 1 95 ? -0.768 12.172 -11.484 1 32.5 95 CYS B CA 1
ATOM 1604 C C . CYS B 1 95 ? 0.671 12.656 -11.359 1 32.5 95 CYS B C 1
ATOM 1606 O O . CYS B 1 95 ? 1.529 12.281 -12.156 1 32.5 95 CYS B O 1
ATOM 1608 N N . SER B 1 96 ? 0.961 13.969 -11.25 1 33.38 96 SER B N 1
ATOM 1609 C CA . SER B 1 96 ? 2.281 14.57 -11.078 1 33.38 96 SER B CA 1
ATOM 1610 C C . SER B 1 96 ? 3.066 13.883 -9.969 1 33.38 96 SER B C 1
ATOM 1612 O O . SER B 1 96 ? 2.479 13.258 -9.078 1 33.38 96 SER B O 1
ATOM 1614 N N . SER B 1 97 ? 4.523 13.805 -10.133 1 32.06 97 SER B N 1
ATOM 1615 C CA . SER B 1 97 ? 5.707 13.242 -9.5 1 32.06 97 SER B CA 1
ATOM 1616 C C . SER B 1 97 ? 5.832 13.711 -8.055 1 32.06 97 SER B C 1
ATOM 1618 O O . SER B 1 97 ? 5.863 14.914 -7.785 1 32.06 97 SER B O 1
ATOM 1620 N N . ILE B 1 98 ? 5.066 13.281 -7.16 1 33.47 98 ILE B N 1
ATOM 1621 C CA . ILE B 1 98 ? 5.559 13.531 -5.812 1 33.47 98 ILE B CA 1
ATOM 1622 C C . ILE B 1 98 ? 7.082 13.438 -5.793 1 33.47 98 ILE B C 1
ATOM 1624 O O . ILE B 1 98 ? 7.648 12.375 -6.051 1 33.47 98 ILE B O 1
ATOM 1628 N N . SER B 1 99 ? 7.773 14.477 -6.418 1 32.53 99 SER B N 1
ATOM 1629 C CA . SER B 1 99 ? 9.227 14.492 -6.309 1 32.53 99 SER B CA 1
ATOM 1630 C C . SER B 1 99 ? 9.672 14.375 -4.855 1 32.53 99 SER B C 1
ATOM 1632 O O . SER B 1 99 ? 9.25 15.156 -4.004 1 32.53 99 SER B O 1
ATOM 1634 N N . TRP B 1 100 ? 9.734 13.195 -4.367 1 33.94 100 TRP B N 1
ATOM 1635 C CA . TRP B 1 100 ? 10.32 12.984 -3.047 1 33.94 100 TRP B CA 1
ATOM 1636 C C . TRP B 1 100 ? 11.758 13.492 -3.002 1 33.94 100 TRP B C 1
ATOM 1638 O O . TRP B 1 100 ? 12.664 12.852 -3.531 1 33.94 100 TRP B O 1
ATOM 1648 N N . THR B 1 101 ? 11.953 14.781 -3.449 1 34.22 101 THR B N 1
ATOM 1649 C CA . THR B 1 101 ? 13.312 15.289 -3.338 1 34.22 101 THR B CA 1
ATOM 1650 C C . THR B 1 101 ? 13.797 15.219 -1.892 1 34.22 101 THR B C 1
ATOM 1652 O O . THR B 1 101 ? 14.836 15.789 -1.554 1 34.22 101 THR B O 1
ATOM 1655 N N . GLY B 1 102 ? 13.203 14.648 -1.041 1 33.12 102 GLY B N 1
ATOM 1656 C CA . GLY B 1 102 ? 13.648 15.086 0.273 1 33.12 102 GLY B CA 1
ATOM 1657 C C . GLY B 1 102 ? 15.078 14.688 0.583 1 33.12 102 GLY B C 1
ATOM 1658 O O . GLY B 1 102 ? 15.32 13.68 1.246 1 33.12 102 GLY B O 1
ATOM 1659 N N . VAL B 1 103 ? 16 14.414 -0.471 1 33.78 103 VAL B N 1
ATOM 1660 C CA . VAL B 1 103 ? 17.312 14.359 0.182 1 33.78 103 VAL B CA 1
ATOM 1661 C C . VAL B 1 103 ? 17.594 15.688 0.886 1 33.78 103 VAL B C 1
ATOM 1663 O O . VAL B 1 103 ? 17.391 16.766 0.306 1 33.78 103 VAL B O 1
ATOM 1666 N N . SER B 1 104 ? 17.266 15.781 2.084 1 31.27 104 SER B N 1
ATOM 1667 C CA . SER B 1 104 ? 17.891 16.891 2.787 1 31.27 104 SER B CA 1
ATOM 1668 C C . SER B 1 104 ? 19.344 17.078 2.363 1 31.27 104 SER B C 1
ATOM 1670 O O . SER B 1 104 ? 20.156 16.156 2.523 1 31.27 104 SER B O 1
ATOM 1672 N N . GLN B 1 105 ? 19.703 17.594 1.239 1 27.31 105 GLN B N 1
ATOM 1673 C CA . GLN B 1 105 ? 21.047 18.125 1.132 1 27.31 105 GLN B CA 1
ATOM 1674 C C . GLN B 1 105 ? 21.359 19.078 2.285 1 27.31 105 GLN B C 1
ATOM 1676 O O . GLN B 1 105 ? 20.609 20.031 2.523 1 27.31 105 GLN B O 1
ATOM 1681 N N . LYS B 1 106 ? 22.016 18.656 3.428 1 31.58 106 LYS B N 1
ATOM 1682 C CA . LYS B 1 106 ? 22.812 19.531 4.273 1 31.58 106 LYS B CA 1
ATOM 1683 C C . LYS B 1 106 ? 23.672 20.469 3.43 1 31.58 106 LYS B C 1
ATOM 1685 O O . LYS B 1 106 ? 24.375 20.031 2.518 1 31.58 106 LYS B O 1
ATOM 1690 N N . GLN B 1 107 ? 23.266 21.641 3.139 1 27.78 107 GLN B N 1
ATOM 1691 C CA . GLN B 1 107 ? 24.219 22.703 2.838 1 27.78 107 GLN B CA 1
ATOM 1692 C C . GLN B 1 107 ? 25.438 22.609 3.756 1 27.78 107 GLN B C 1
ATOM 1694 O O . GLN B 1 107 ? 25.297 22.656 4.98 1 27.78 107 GLN B O 1
ATOM 1699 N N . LEU B 1 108 ? 26.438 21.719 3.531 1 28.72 108 LEU B N 1
ATOM 1700 C CA . LEU B 1 108 ? 27.766 21.984 4.066 1 28.72 108 LEU B CA 1
ATOM 1701 C C . LEU B 1 108 ? 28.109 23.469 3.957 1 28.72 108 LEU B C 1
ATOM 1703 O O . LEU B 1 108 ? 28.219 24 2.854 1 28.72 108 LEU B O 1
ATOM 1707 N N . ALA B 1 109 ? 27.5 24.344 4.75 1 31.83 109 ALA B N 1
ATOM 1708 C CA . ALA B 1 109 ? 28.078 25.672 4.961 1 31.83 109 ALA B CA 1
ATOM 1709 C C . ALA B 1 109 ? 29.609 25.594 5.062 1 31.83 109 ALA B C 1
ATOM 1711 O O . ALA B 1 109 ? 30.141 24.938 5.973 1 31.83 109 ALA B O 1
ATOM 1712 N N . LEU B 1 110 ? 30.328 25.375 3.945 1 26.16 110 LEU B N 1
ATOM 1713 C CA . LEU B 1 110 ? 31.719 25.781 3.906 1 26.16 110 LEU B CA 1
ATOM 1714 C C . LEU B 1 110 ? 31.906 27.188 4.48 1 26.16 110 LEU B C 1
ATOM 1716 O O . LEU B 1 110 ? 31.375 28.156 3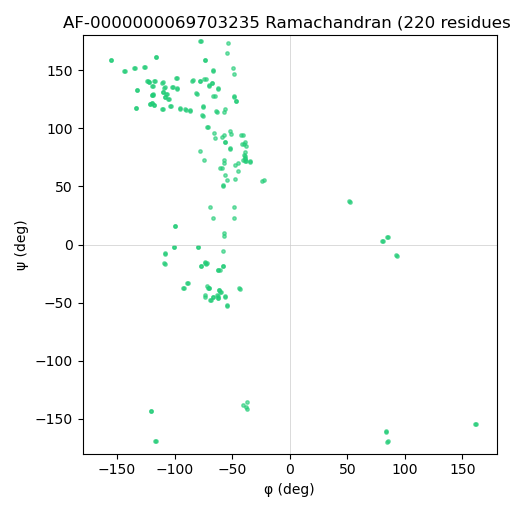.924 1 26.16 110 LEU B O 1
ATOM 1720 N N . THR B 1 111 ? 31.719 27.219 5.793 1 28.58 111 THR B N 1
ATOM 1721 C CA . THR B 1 111 ? 32.406 28.328 6.445 1 28.58 111 THR B CA 1
ATOM 1722 C C . THR B 1 111 ? 33.781 28.547 5.824 1 28.58 111 THR B C 1
ATOM 1724 O O . THR B 1 111 ? 34.625 27.625 5.816 1 28.58 111 THR B O 1
ATOM 1727 N N . HIS B 1 112 ? 33.906 29.328 4.727 1 22.8 112 HIS B N 1
ATOM 1728 C CA . HIS B 1 112 ? 35.125 30.078 4.637 1 22.8 112 HIS B CA 1
ATOM 1729 C C . HIS B 1 112 ? 35.312 31.016 5.828 1 22.8 112 HIS B C 1
ATOM 1731 O O . HIS B 1 112 ? 34.312 31.547 6.355 1 22.8 112 HIS B O 1
#

Foldseek 3Di:
DPFQDQQAWEKEAFDADDPVDDDVRVQVCCCPVVVDHQAPSHWYKHAHDVQQKMWIWHHDPVGIDIDMDGHPDDGQDDPPDHTPRPSPRSPDRDPDDPVSPPPPPPPPPPPD/DPAQDQQAWEKEAFDADDPVDDDVRVQVCCCPVVVDHQAPSHWYKHAHDVQQKMWIWHHDPVGIDIDMGGHPDDGQDDPPDHTPRPSPRSDDRPPDDPVSVPPPPPPPPPPD

pLDDT: mean 70.83, std 25.87, range [22.8, 96.31]